Protein AF-A0A956TV22-F1 (afdb_monomer)

Mean predicted aligned error: 7.25 Å

Structure (mmCIF, N/CA/C/O backbone):
data_AF-A0A956TV22-F1
#
_entry.id   AF-A0A956TV22-F1
#
loop_
_atom_site.group_PDB
_atom_site.id
_atom_site.type_symbol
_atom_site.label_atom_id
_atom_site.label_alt_id
_atom_site.label_comp_id
_atom_site.label_asym_id
_atom_site.label_entity_id
_atom_site.label_seq_id
_atom_site.pdbx_PDB_ins_code
_atom_site.Cartn_x
_atom_site.Cartn_y
_atom_site.Cartn_z
_atom_site.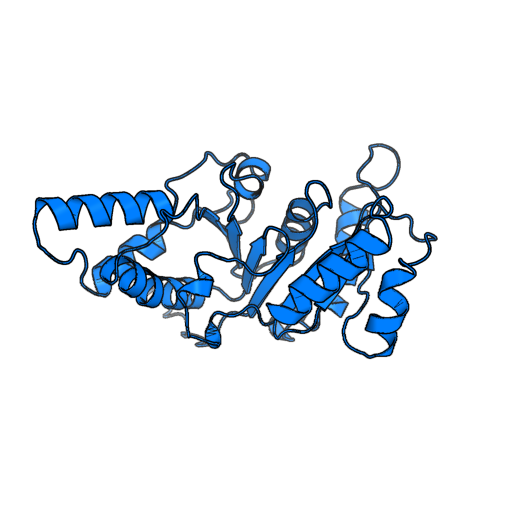occupancy
_atom_site.B_iso_or_equiv
_atom_site.auth_seq_id
_atom_site.auth_comp_id
_atom_site.auth_asym_id
_atom_site.auth_atom_id
_atom_site.pdbx_PDB_model_num
ATOM 1 N N . MET A 1 1 ? -38.068 -12.324 0.496 1.00 40.59 1 MET A N 1
ATOM 2 C CA . MET A 1 1 ? -36.829 -12.834 -0.131 1.00 40.59 1 MET A CA 1
ATOM 3 C C . MET A 1 1 ? -35.691 -12.607 0.845 1.00 40.59 1 MET A C 1
ATOM 5 O O . MET A 1 1 ? -35.407 -11.461 1.163 1.00 40.59 1 MET A O 1
ATOM 9 N N . ALA A 1 2 ? -35.124 -13.675 1.402 1.00 33.00 2 ALA A N 1
ATOM 10 C CA . ALA A 1 2 ? -33.978 -13.573 2.300 1.00 33.00 2 ALA A CA 1
ATOM 11 C C . ALA A 1 2 ? -32.717 -13.283 1.472 1.00 33.00 2 ALA A C 1
ATOM 13 O O . ALA A 1 2 ? -32.487 -13.957 0.468 1.00 33.00 2 ALA A O 1
ATOM 14 N N . LYS A 1 3 ? -31.924 -12.281 1.875 1.00 31.64 3 LYS A N 1
ATOM 15 C CA . LYS A 1 3 ? -30.579 -12.065 1.322 1.00 31.64 3 LYS A CA 1
ATOM 16 C C . LYS A 1 3 ? -29.760 -13.349 1.527 1.00 31.64 3 LYS A C 1
ATOM 18 O O . LYS A 1 3 ? -29.862 -13.943 2.606 1.00 31.64 3 LYS A O 1
ATOM 23 N N . PRO A 1 4 ? -28.973 -13.801 0.538 1.00 34.06 4 PRO A N 1
ATOM 24 C CA . PRO A 1 4 ? -28.107 -14.948 0.742 1.00 34.06 4 PRO A CA 1
ATOM 25 C C . PRO A 1 4 ? -27.100 -14.588 1.839 1.00 34.06 4 PRO A C 1
ATOM 27 O O . PRO A 1 4 ? -26.439 -13.555 1.762 1.00 34.06 4 PRO A O 1
ATOM 30 N N . LYS A 1 5 ? -27.015 -15.424 2.881 1.00 40.62 5 LYS A N 1
ATOM 31 C CA . LYS A 1 5 ? -25.915 -15.372 3.846 1.00 40.62 5 LYS A CA 1
ATOM 32 C C . LYS A 1 5 ? -24.635 -15.659 3.064 1.00 40.62 5 LYS A C 1
ATOM 34 O O . LYS A 1 5 ? -24.409 -16.802 2.666 1.00 40.62 5 LYS A O 1
ATOM 39 N N . SER A 1 6 ? -23.849 -14.622 2.787 1.00 38.03 6 SER A N 1
ATOM 40 C CA . SER A 1 6 ? -22.499 -14.773 2.259 1.00 38.03 6 SER A CA 1
ATOM 41 C C . SER A 1 6 ? -21.726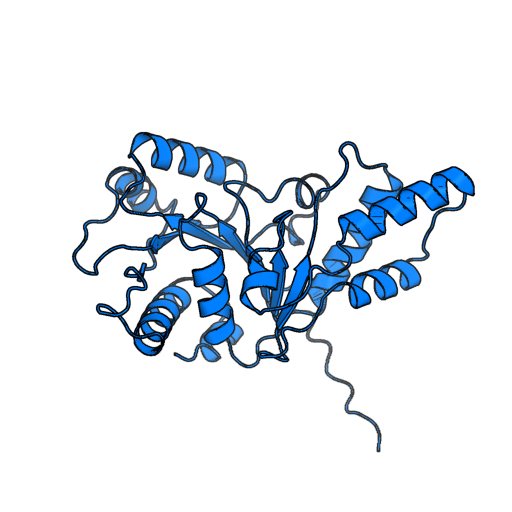 -15.659 3.229 1.00 38.03 6 SER A C 1
ATOM 43 O O . SER A 1 6 ? -21.706 -15.404 4.432 1.00 38.03 6 SER A O 1
ATOM 45 N N . ARG A 1 7 ? -21.146 -16.747 2.717 1.00 38.53 7 ARG A N 1
ATOM 46 C CA . ARG A 1 7 ? -20.163 -17.534 3.464 1.00 38.53 7 ARG A CA 1
ATOM 47 C C . ARG A 1 7 ? -19.077 -16.567 3.932 1.00 38.53 7 ARG A C 1
ATOM 49 O O . ARG A 1 7 ? -18.424 -15.970 3.082 1.00 38.53 7 ARG A O 1
ATOM 56 N N . GLU A 1 8 ? -18.890 -16.425 5.242 1.00 41.00 8 GLU A N 1
ATOM 57 C CA . GLU A 1 8 ? -17.673 -15.837 5.803 1.00 41.00 8 GLU A CA 1
ATOM 58 C C . GLU A 1 8 ? -16.497 -16.695 5.324 1.00 41.00 8 GLU A C 1
ATOM 60 O O . GLU A 1 8 ? -16.227 -17.773 5.853 1.00 41.00 8 GLU A O 1
ATOM 65 N N . LYS A 1 9 ? -15.834 -16.264 4.249 1.00 45.53 9 LYS A N 1
ATOM 66 C CA . LYS A 1 9 ? -14.480 -16.716 3.957 1.00 45.53 9 LYS A CA 1
ATOM 67 C C . LYS A 1 9 ? -13.588 -15.993 4.956 1.00 45.53 9 LYS A C 1
ATOM 69 O O . LYS A 1 9 ? -13.228 -14.843 4.755 1.00 45.53 9 LYS A O 1
ATOM 74 N N . THR A 1 10 ? -13.258 -16.671 6.048 1.00 43.78 10 THR A N 1
ATOM 75 C CA . THR A 1 10 ? -12.221 -16.257 6.997 1.00 43.78 10 THR A CA 1
ATOM 76 C C . THR A 1 10 ? -10.842 -16.486 6.376 1.00 43.78 10 THR A C 1
ATOM 78 O O . THR A 1 10 ? -10.092 -17.362 6.804 1.00 43.78 10 THR A O 1
ATOM 81 N N . THR A 1 11 ? -10.524 -15.768 5.305 1.00 64.25 11 THR A N 1
ATOM 82 C CA . THR A 1 11 ? -9.148 -15.647 4.819 1.00 64.25 11 THR A CA 1
ATOM 83 C C . THR A 1 11 ? -8.613 -14.338 5.358 1.00 64.25 11 THR A C 1
ATOM 85 O O . THR A 1 11 ? -9.190 -13.293 5.074 1.00 64.25 11 THR A O 1
ATOM 88 N N . SER A 1 12 ? -7.550 -14.394 6.164 1.00 79.50 12 SER A N 1
ATOM 89 C CA . SER A 1 12 ? -6.850 -13.181 6.579 1.00 79.50 12 SER A CA 1
ATOM 90 C C . SER A 1 12 ? -6.484 -12.368 5.332 1.00 79.50 12 SER A C 1
ATOM 92 O O . SER A 1 12 ? -6.010 -12.967 4.359 1.00 79.50 12 SER A O 1
ATOM 94 N N . PRO A 1 13 ? -6.710 -11.047 5.340 1.00 89.62 13 PRO A N 1
ATOM 95 C CA . PRO A 1 13 ? -6.402 -10.203 4.196 1.00 89.62 13 PRO A CA 1
ATOM 96 C C . PRO A 1 13 ? -4.917 -10.291 3.861 1.00 89.62 13 PRO A C 1
ATOM 98 O O . PRO A 1 13 ? -4.072 -10.425 4.752 1.00 89.62 13 PRO A O 1
ATOM 101 N N . LEU A 1 14 ? -4.588 -10.149 2.579 1.00 91.12 14 LEU A N 1
ATOM 102 C CA . LEU A 1 14 ? -3.218 -9.836 2.200 1.00 91.12 14 LEU A CA 1
ATOM 103 C C . LEU A 1 14 ? -2.951 -8.360 2.519 1.00 91.12 14 LEU A C 1
ATOM 105 O O . LEU A 1 14 ? -3.674 -7.485 2.064 1.00 91.12 14 LEU A O 1
ATOM 109 N N . LEU A 1 15 ? -1.900 -8.071 3.271 1.00 91.06 15 LEU A N 1
ATOM 110 C CA . LEU A 1 15 ? -1.407 -6.732 3.560 1.00 91.06 15 LEU A CA 1
ATOM 111 C C . LEU A 1 15 ? -0.202 -6.446 2.665 1.00 91.06 15 LEU A C 1
ATOM 113 O O . LEU A 1 15 ? 0.868 -7.055 2.792 1.00 91.06 15 LEU A O 1
ATOM 117 N N . LEU A 1 16 ? -0.381 -5.482 1.771 1.00 92.81 16 LEU A N 1
ATOM 118 C CA . LEU A 1 16 ? 0.623 -5.003 0.839 1.00 92.81 16 LEU A CA 1
ATOM 119 C C . LEU A 1 16 ? 1.044 -3.588 1.226 1.00 92.81 16 LEU A C 1
ATOM 121 O O . LEU A 1 16 ? 0.214 -2.690 1.302 1.00 92.81 16 LEU A O 1
ATOM 125 N N . HIS A 1 17 ? 2.339 -3.365 1.411 1.00 92.19 17 HIS A N 1
ATOM 126 C CA . HIS A 1 17 ? 2.883 -2.033 1.646 1.00 92.19 17 HIS A CA 1
ATOM 127 C C . HIS A 1 17 ? 3.551 -1.490 0.386 1.00 92.19 17 HIS A C 1
ATOM 129 O O . HIS A 1 17 ? 4.486 -2.101 -0.116 1.00 92.19 17 HIS A O 1
ATOM 135 N N . ILE A 1 18 ? 3.104 -0.346 -0.122 1.00 93.44 18 ILE A N 1
ATOM 136 C CA . ILE A 1 18 ? 3.745 0.374 -1.224 1.00 93.44 18 ILE A CA 1
ATOM 137 C C . ILE A 1 18 ? 4.539 1.531 -0.620 1.00 93.44 18 ILE A C 1
ATOM 139 O O . ILE A 1 18 ? 3.994 2.344 0.115 1.00 93.44 18 ILE A O 1
ATOM 143 N N . THR A 1 19 ? 5.832 1.608 -0.917 1.00 92.00 19 THR A N 1
ATOM 144 C CA . THR A 1 19 ? 6.761 2.564 -0.306 1.00 92.00 19 THR A CA 1
ATOM 145 C C . THR A 1 19 ? 7.755 3.112 -1.324 1.00 92.00 19 THR A C 1
ATOM 147 O O . THR A 1 19 ? 7.844 2.622 -2.443 1.00 92.00 19 THR A O 1
ATOM 150 N N . GLY A 1 20 ? 8.474 4.178 -0.985 1.00 91.44 20 GLY A N 1
ATOM 151 C CA . GLY A 1 20 ? 9.226 4.978 -1.954 1.00 91.44 20 GLY A CA 1
ATOM 152 C C . GLY A 1 20 ? 9.298 6.453 -1.566 1.00 91.44 20 GLY A C 1
ATOM 153 O O . GLY A 1 20 ? 8.512 6.949 -0.749 1.00 91.44 20 GLY A O 1
ATOM 154 N N . THR A 1 21 ? 10.248 7.174 -2.149 1.00 90.06 21 THR A N 1
ATOM 155 C CA . THR A 1 21 ? 10.446 8.607 -1.897 1.00 90.06 21 THR A CA 1
ATOM 156 C C . THR A 1 21 ? 9.264 9.456 -2.360 1.00 90.06 21 THR A C 1
ATOM 158 O O . THR A 1 21 ? 8.349 9.001 -3.056 1.00 90.06 21 THR A O 1
ATOM 161 N N . SER A 1 22 ? 9.214 10.708 -1.900 1.00 87.06 22 SER A N 1
ATOM 162 C CA . SER A 1 22 ? 8.193 11.648 -2.370 1.00 87.06 22 SER A CA 1
ATOM 163 C C . SER A 1 22 ? 8.305 11.823 -3.885 1.00 87.06 22 SER A C 1
ATOM 165 O O . SER A 1 22 ? 9.402 11.942 -4.419 1.00 87.06 22 SER A O 1
ATOM 167 N N . GLY A 1 23 ? 7.171 11.799 -4.583 1.00 87.62 23 GLY A N 1
ATOM 168 C CA . GLY A 1 23 ? 7.143 11.913 -6.040 1.00 87.62 23 GLY A CA 1
ATOM 169 C C . GLY A 1 23 ? 7.592 10.667 -6.812 1.00 87.62 23 GLY A C 1
ATOM 170 O O . GLY A 1 23 ? 7.573 10.721 -8.040 1.00 87.62 23 GLY A O 1
ATOM 171 N N . SER A 1 24 ? 7.926 9.542 -6.164 1.00 91.44 24 SER A N 1
ATOM 172 C CA . SER A 1 24 ? 8.368 8.325 -6.872 1.00 91.44 24 SER A CA 1
ATOM 173 C C . SER A 1 24 ? 7.268 7.645 -7.703 1.00 91.44 24 SER A C 1
ATOM 175 O O . SER A 1 24 ? 7.558 6.880 -8.620 1.00 91.44 24 SER A O 1
ATOM 177 N N . GLY A 1 25 ? 5.995 7.958 -7.434 1.00 90.19 25 GLY A N 1
ATOM 178 C CA . GLY A 1 25 ? 4.837 7.380 -8.125 1.00 90.19 25 GLY A CA 1
ATOM 179 C C . GLY A 1 25 ? 4.098 6.290 -7.342 1.00 90.19 25 GLY A C 1
ATOM 180 O O . GLY A 1 25 ? 3.321 5.560 -7.943 1.00 90.19 25 GLY A O 1
ATOM 181 N N . LYS A 1 26 ? 4.299 6.182 -6.019 1.00 91.50 26 LYS A N 1
ATOM 182 C CA . LYS A 1 26 ? 3.587 5.227 -5.141 1.00 91.50 26 LYS A CA 1
ATOM 183 C C . LYS A 1 26 ? 2.071 5.247 -5.306 1.00 91.50 26 LYS A C 1
ATOM 185 O O . LYS A 1 26 ? 1.500 4.234 -5.687 1.00 91.50 26 LYS A O 1
ATOM 190 N N . SER A 1 27 ? 1.447 6.407 -5.115 1.00 88.19 27 SER A N 1
ATOM 191 C CA . SER A 1 27 ? -0.006 6.559 -5.228 1.00 88.19 27 SER A CA 1
ATOM 192 C C . SER A 1 27 ? -0.499 6.260 -6.646 1.00 88.19 27 SER A C 1
ATOM 194 O O . SER A 1 27 ? -1.570 5.688 -6.823 1.00 88.19 27 SER A O 1
ATOM 196 N N . THR A 1 28 ? 0.310 6.562 -7.670 1.00 89.25 28 THR A N 1
ATOM 197 C CA . THR A 1 28 ? 0.028 6.159 -9.055 1.00 89.25 28 THR A CA 1
ATOM 198 C C . THR A 1 28 ? 0.053 4.640 -9.202 1.00 89.25 28 THR A C 1
ATOM 200 O O . THR A 1 28 ? -0.872 4.079 -9.777 1.00 89.25 28 THR A O 1
ATOM 203 N N . PHE A 1 29 ? 1.066 3.958 -8.663 1.00 91.50 29 PHE A N 1
ATOM 204 C CA . PHE A 1 29 ? 1.143 2.498 -8.690 1.00 91.50 29 PHE A CA 1
ATOM 205 C C . PHE A 1 29 ? 0.001 1.843 -7.903 1.00 91.50 29 PHE A C 1
ATOM 207 O O . PHE A 1 29 ? -0.602 0.894 -8.395 1.00 91.50 29 PHE A O 1
ATOM 214 N N . ALA A 1 30 ? -0.342 2.376 -6.727 1.00 91.62 30 ALA A N 1
ATOM 215 C CA . ALA A 1 30 ? -1.484 1.929 -5.931 1.00 91.62 30 ALA A CA 1
ATOM 216 C C . ALA A 1 30 ? -2.789 2.047 -6.727 1.00 91.62 30 ALA A C 1
ATOM 218 O O . ALA A 1 30 ? -3.562 1.098 -6.799 1.00 91.62 30 ALA A O 1
ATOM 219 N N . ARG A 1 31 ? -2.991 3.177 -7.413 1.00 88.06 31 ARG A N 1
ATOM 220 C CA . ARG A 1 31 ? -4.129 3.362 -8.313 1.00 88.06 31 ARG A CA 1
ATOM 221 C C . ARG A 1 31 ? -4.144 2.345 -9.447 1.00 88.06 31 ARG A C 1
ATOM 223 O O . ARG A 1 31 ? -5.172 1.718 -9.652 1.00 88.06 31 ARG A O 1
ATOM 230 N N . LEU A 1 32 ? -3.029 2.149 -10.150 1.00 89.38 32 LEU A N 1
ATOM 231 C CA . LEU A 1 32 ? -2.946 1.141 -11.214 1.00 89.38 32 LEU A CA 1
ATOM 232 C C . LEU A 1 32 ? -3.294 -0.255 -10.679 1.00 89.38 32 LEU A C 1
ATOM 234 O O . LEU A 1 32 ? -4.047 -0.980 -11.314 1.00 89.38 32 LEU A O 1
ATOM 238 N N . LEU A 1 33 ? -2.833 -0.594 -9.474 1.00 91.56 33 LEU A N 1
ATOM 239 C CA . LEU A 1 33 ? -3.188 -1.840 -8.803 1.00 91.56 33 LEU A CA 1
ATOM 240 C C . LEU A 1 33 ? -4.698 -1.965 -8.559 1.00 91.56 33 LEU A C 1
ATOM 242 O O . LEU A 1 33 ? -5.259 -3.022 -8.845 1.00 91.56 33 LEU A O 1
ATOM 246 N N . PHE A 1 34 ? -5.364 -0.913 -8.078 1.00 90.44 34 PHE A N 1
ATOM 247 C CA . PHE A 1 34 ? -6.821 -0.925 -7.872 1.00 90.44 34 PHE A CA 1
ATOM 248 C C . PHE A 1 34 ? -7.584 -1.023 -9.195 1.00 90.44 34 PHE A C 1
ATOM 250 O O . PHE A 1 34 ? -8.645 -1.643 -9.265 1.00 90.44 34 PHE A O 1
ATOM 257 N N . GLU A 1 35 ? -7.040 -0.428 -10.259 1.00 86.50 35 GLU A N 1
ATOM 258 C CA . GLU A 1 35 ? -7.637 -0.526 -11.584 1.00 86.50 35 GLU A CA 1
ATOM 259 C C . GLU A 1 35 ? -7.528 -1.954 -12.149 1.00 86.50 35 GLU A C 1
ATOM 261 O O . GLU A 1 35 ? -8.493 -2.444 -12.742 1.00 86.50 35 GLU A O 1
ATOM 266 N N . THR A 1 36 ? -6.400 -2.633 -11.907 1.00 88.25 36 THR A N 1
ATOM 267 C CA . THR A 1 36 ? -6.115 -3.980 -12.422 1.00 88.25 36 THR A CA 1
ATOM 268 C C . THR A 1 36 ? -6.792 -5.103 -11.628 1.00 88.25 36 THR A C 1
ATOM 270 O O . THR A 1 36 ? -7.181 -6.114 -12.210 1.00 88.25 36 THR A O 1
ATOM 273 N N . LEU A 1 37 ? -6.947 -4.967 -10.308 1.00 88.19 37 LEU A N 1
ATOM 274 C CA . LEU A 1 37 ? -7.590 -5.977 -9.456 1.00 88.19 37 LEU A CA 1
ATOM 275 C C . LEU A 1 37 ? -9.104 -5.756 -9.379 1.00 88.19 37 LEU A C 1
ATOM 277 O O . LEU A 1 37 ? -9.637 -5.263 -8.384 1.00 88.19 37 LEU A O 1
ATOM 281 N N . ILE A 1 38 ? -9.815 -6.136 -10.439 1.00 81.44 38 ILE A N 1
ATOM 282 C CA . ILE A 1 38 ? -11.276 -6.026 -10.469 1.00 81.44 38 ILE A CA 1
ATOM 283 C C . ILE A 1 38 ? -11.929 -7.033 -9.509 1.00 81.44 38 ILE A C 1
ATOM 285 O O . ILE A 1 38 ? -11.387 -8.114 -9.266 1.00 81.44 38 ILE A O 1
ATOM 289 N N . HIS A 1 39 ? -13.104 -6.702 -8.964 1.00 84.81 39 HIS A N 1
ATOM 290 C CA . HIS A 1 39 ? -13.872 -7.594 -8.078 1.00 84.81 39 HIS A CA 1
ATOM 291 C C . HIS A 1 39 ? -13.081 -8.125 -6.876 1.00 84.81 39 HIS A C 1
ATOM 293 O O . HIS A 1 39 ? -13.348 -9.216 -6.369 1.00 84.81 39 HIS A O 1
ATOM 299 N N . THR A 1 40 ? -12.064 -7.380 -6.456 1.00 90.62 40 THR A N 1
ATOM 300 C CA . THR A 1 40 ? -11.314 -7.635 -5.234 1.00 90.62 40 THR A CA 1
ATOM 301 C C . THR A 1 40 ? -11.758 -6.595 -4.230 1.00 90.62 40 THR A C 1
ATOM 303 O O . THR A 1 40 ? -11.723 -5.408 -4.542 1.00 90.62 40 THR A O 1
ATOM 306 N N . SER A 1 41 ? -12.174 -7.028 -3.042 1.00 93.25 41 SER A N 1
ATOM 307 C CA . SER A 1 41 ? -12.451 -6.082 -1.962 1.00 93.25 41 SER A CA 1
ATOM 308 C C . SER A 1 41 ? -11.127 -5.531 -1.429 1.00 93.25 41 SER A C 1
ATOM 310 O O . SER A 1 41 ? -10.326 -6.284 -0.863 1.00 93.25 41 SER A O 1
ATOM 312 N N . ILE A 1 42 ? -10.880 -4.238 -1.655 1.00 94.75 42 ILE A N 1
ATOM 313 C CA . ILE A 1 42 ? -9.620 -3.564 -1.325 1.00 94.75 42 ILE A CA 1
ATOM 314 C C . ILE A 1 42 ? -9.856 -2.461 -0.293 1.00 94.75 42 ILE A C 1
ATOM 316 O O . ILE A 1 42 ? -10.672 -1.570 -0.510 1.00 94.75 42 ILE A O 1
ATOM 320 N N . LEU A 1 43 ? -9.067 -2.465 0.782 1.00 94.25 43 LEU A N 1
ATOM 321 C CA . LEU A 1 43 ? -8.921 -1.316 1.673 1.00 94.25 43 LEU A CA 1
ATOM 322 C C . LEU A 1 43 ? -7.612 -0.590 1.372 1.00 94.25 43 LEU A C 1
ATOM 324 O O . LEU A 1 43 ? -6.526 -1.090 1.666 1.00 94.25 43 LEU A O 1
ATOM 328 N N . ALA A 1 44 ? -7.709 0.606 0.812 1.00 92.75 44 ALA A N 1
ATOM 329 C CA . ALA A 1 44 ? -6.586 1.496 0.590 1.00 92.75 44 ALA A CA 1
ATOM 330 C C . ALA A 1 44 ? -6.334 2.342 1.845 1.00 92.75 44 ALA A C 1
ATOM 332 O O . ALA A 1 44 ? -7.147 3.182 2.223 1.00 92.75 44 ALA A O 1
ATOM 333 N N . VAL A 1 45 ? -5.203 2.132 2.507 1.00 90.50 45 VAL A N 1
ATOM 334 C CA . VAL A 1 45 ? -4.814 2.887 3.696 1.00 90.50 45 VAL A CA 1
ATOM 335 C C . VAL A 1 45 ? -3.935 4.058 3.283 1.00 90.50 45 VAL A C 1
ATOM 337 O O . VAL A 1 45 ? -2.825 3.860 2.782 1.00 90.50 45 VAL A O 1
ATOM 340 N N . ASP A 1 46 ? -4.437 5.268 3.520 1.00 87.25 46 ASP A N 1
ATOM 341 C CA . ASP A 1 46 ? -3.747 6.526 3.252 1.00 87.25 46 ASP A CA 1
ATOM 342 C C . ASP A 1 46 ? -3.191 7.111 4.569 1.00 87.25 46 ASP A C 1
ATOM 344 O O . ASP A 1 46 ? -3.940 7.651 5.393 1.00 87.25 46 ASP A O 1
ATOM 348 N N . PRO A 1 47 ? -1.875 6.987 4.820 1.00 79.31 47 PRO A N 1
ATOM 349 C CA . PRO A 1 47 ? -1.221 7.568 5.984 1.00 79.31 47 PRO A CA 1
ATOM 350 C C . PRO A 1 47 ? -0.877 9.050 5.810 1.00 79.31 47 PRO A C 1
ATOM 352 O O . PRO A 1 47 ? -0.394 9.666 6.762 1.00 79.31 47 PRO A O 1
ATOM 355 N N . SER A 1 48 ? -1.032 9.615 4.609 1.00 71.69 48 SER A N 1
ATOM 356 C CA . SER A 1 48 ? -0.655 10.997 4.343 1.00 71.69 48 SER A CA 1
ATOM 357 C C . SER A 1 48 ? -1.589 11.950 5.087 1.00 71.69 48 SER A C 1
ATOM 359 O O . SER A 1 48 ? -2.800 11.754 5.183 1.00 71.69 48 SER A O 1
ATOM 361 N N . ARG A 1 49 ? -1.005 13.025 5.625 1.00 66.56 49 ARG A N 1
ATOM 362 C CA . ARG A 1 49 ? -1.768 14.106 6.261 1.00 66.56 49 ARG A CA 1
ATOM 363 C C . ARG A 1 49 ? -2.637 14.839 5.238 1.00 66.56 49 ARG A C 1
ATOM 365 O O . ARG A 1 49 ? -3.689 15.366 5.579 1.00 66.56 49 ARG A O 1
ATOM 372 N N . GLU A 1 50 ? -2.149 14.908 4.011 1.00 67.56 50 GLU A N 1
ATOM 373 C CA . GLU A 1 50 ? -2.745 15.596 2.876 1.00 67.56 50 GLU A CA 1
ATOM 374 C C . GLU A 1 50 ? -3.804 14.742 2.163 1.00 67.56 50 GLU A C 1
ATOM 376 O O . GLU A 1 50 ? -4.578 15.289 1.384 1.00 67.56 50 GLU A O 1
ATOM 381 N N . GLY A 1 51 ? -3.858 13.432 2.429 1.00 72.06 51 GLY A N 1
ATOM 382 C CA . GLY A 1 51 ? -4.807 12.515 1.803 1.00 72.06 51 GLY A CA 1
ATOM 383 C C . GLY A 1 51 ? -4.576 12.367 0.300 1.00 72.06 51 GLY A C 1
ATOM 384 O O . GLY A 1 51 ? -5.534 12.403 -0.472 1.00 72.06 51 GLY A O 1
ATOM 385 N N . PHE A 1 52 ? -3.315 12.295 -0.149 1.00 74.88 52 PHE A N 1
ATOM 386 C CA . PHE A 1 52 ? -2.981 12.309 -1.580 1.00 74.88 52 PHE A CA 1
ATOM 387 C C . PHE A 1 52 ? -3.702 11.218 -2.378 1.00 74.88 52 PHE A C 1
ATOM 389 O O . PHE A 1 52 ? -4.092 11.468 -3.523 1.00 74.88 52 PHE A O 1
ATOM 396 N N . LEU A 1 53 ? -3.911 10.036 -1.789 1.00 79.94 53 LEU A N 1
ATOM 397 C CA . LEU A 1 53 ? -4.605 8.946 -2.461 1.00 79.94 53 LEU A CA 1
ATOM 398 C C . LEU A 1 53 ? -6.093 9.274 -2.604 1.00 79.94 53 LEU A C 1
ATOM 400 O O . LEU A 1 53 ? -6.616 9.209 -3.715 1.00 79.94 53 LEU A O 1
ATOM 404 N N . ALA A 1 54 ? -6.748 9.727 -1.532 1.00 79.06 54 ALA A N 1
ATOM 405 C CA . ALA A 1 54 ? -8.148 10.164 -1.566 1.00 79.06 54 ALA A CA 1
ATOM 406 C C . ALA A 1 54 ? -8.371 11.332 -2.550 1.00 79.06 54 ALA A C 1
ATOM 408 O O . ALA A 1 54 ? -9.274 11.293 -3.393 1.00 79.06 54 ALA A O 1
ATOM 409 N N . LEU A 1 55 ? -7.498 12.344 -2.512 1.00 79.75 55 LEU A N 1
ATOM 410 C CA . LEU A 1 55 ? -7.540 13.495 -3.417 1.00 79.75 55 LEU A CA 1
ATOM 411 C C . LEU A 1 55 ? -7.370 13.085 -4.883 1.00 79.75 55 LEU A C 1
ATOM 413 O O . LEU A 1 55 ? -7.992 13.685 -5.760 1.00 79.75 55 LEU A O 1
ATOM 417 N N . SER A 1 56 ? -6.578 12.045 -5.166 1.00 78.25 56 SER A N 1
ATOM 418 C CA . SER A 1 56 ? -6.396 11.538 -6.533 1.00 78.25 56 SER A CA 1
ATOM 419 C C . SER A 1 56 ? -7.683 10.976 -7.157 1.00 78.25 56 SER A C 1
ATOM 421 O O . SER A 1 56 ? -7.788 10.915 -8.385 1.00 78.25 56 SER A O 1
ATOM 423 N N . TYR A 1 57 ? -8.673 10.636 -6.324 1.00 79.00 57 TYR A N 1
ATOM 424 C CA . TYR A 1 57 ? -10.019 10.213 -6.720 1.00 79.00 57 TYR A CA 1
ATOM 425 C C . TYR A 1 57 ? -11.070 11.325 -6.592 1.00 79.00 57 TYR A C 1
ATOM 427 O O . TYR A 1 57 ? -12.263 11.068 -6.741 1.00 79.00 57 TYR A O 1
ATOM 435 N N . GLY A 1 58 ? -10.656 12.568 -6.323 1.00 76.00 58 GLY A N 1
ATOM 436 C CA . GLY A 1 58 ? -11.572 13.695 -6.133 1.00 76.00 58 GLY A CA 1
ATOM 437 C C . GLY A 1 58 ? -12.422 13.584 -4.865 1.00 76.00 58 GLY A C 1
ATOM 438 O O . GLY A 1 58 ? -13.460 14.238 -4.764 1.00 76.00 58 GLY A O 1
ATOM 439 N N . MET A 1 59 ? -12.008 12.751 -3.908 1.00 76.75 59 MET A N 1
ATOM 440 C CA . MET A 1 59 ? -12.714 12.581 -2.646 1.00 76.75 59 MET A CA 1
ATOM 441 C C . MET A 1 59 ? -12.334 13.715 -1.687 1.00 76.75 59 MET A C 1
ATOM 443 O O . MET A 1 59 ? -11.162 14.098 -1.622 1.00 76.75 59 MET A O 1
ATOM 447 N N . PRO A 1 60 ? -13.294 14.271 -0.928 1.00 69.88 60 PRO A N 1
ATOM 448 C CA . PRO A 1 60 ? -12.963 15.210 0.132 1.00 69.88 60 PRO A CA 1
ATOM 449 C C . PRO A 1 60 ? -12.171 14.492 1.229 1.00 69.88 60 PRO A C 1
ATOM 451 O O . PRO A 1 60 ? -12.384 13.307 1.486 1.00 69.88 60 PRO A O 1
ATOM 454 N N . THR A 1 61 ? -11.297 15.219 1.924 1.00 65.06 61 THR A N 1
ATOM 455 C CA . THR A 1 61 ? -10.678 14.722 3.158 1.00 65.06 61 THR A CA 1
ATOM 456 C C . THR A 1 61 ? -11.780 14.425 4.180 1.00 65.06 61 THR A C 1
ATOM 458 O O . THR A 1 61 ? -12.435 15.348 4.673 1.00 65.06 61 THR A O 1
ATOM 461 N N . SER A 1 62 ? -12.029 13.142 4.443 1.00 70.50 62 SER A N 1
ATOM 462 C CA . SER A 1 62 ? -13.004 12.664 5.424 1.00 70.50 62 SER A CA 1
ATOM 463 C C . SER A 1 62 ? -12.437 12.717 6.848 1.00 70.50 62 SER A C 1
ATOM 465 O O . SER A 1 62 ? -11.287 13.098 7.067 1.00 70.50 62 SER A O 1
ATOM 467 N N . THR A 1 63 ? -13.262 12.354 7.837 1.00 78.88 63 THR A N 1
ATOM 468 C CA . THR A 1 63 ? -12.788 12.174 9.218 1.00 78.88 63 THR A CA 1
ATOM 469 C C . THR A 1 63 ? -11.715 11.088 9.229 1.00 78.88 63 THR A C 1
ATOM 471 O O . THR A 1 63 ? -11.967 9.975 8.777 1.00 78.88 63 THR A O 1
ATOM 474 N N . THR A 1 64 ? -10.527 11.405 9.741 1.00 86.25 64 THR A N 1
ATOM 475 C CA . THR A 1 64 ? -9.431 10.434 9.816 1.00 86.25 64 THR A CA 1
ATOM 476 C C . THR A 1 64 ? -9.569 9.521 11.034 1.00 86.25 64 THR A C 1
ATOM 478 O O . THR A 1 64 ? -10.236 9.864 12.018 1.00 86.25 64 THR A O 1
ATOM 481 N N . LEU A 1 65 ? -8.887 8.372 11.014 1.00 86.62 65 LEU A N 1
ATOM 482 C CA . LEU A 1 65 ? -8.752 7.523 12.201 1.00 86.62 65 LEU A CA 1
ATOM 483 C C . LEU A 1 65 ? -8.185 8.329 13.383 1.00 86.62 65 LEU A C 1
ATOM 485 O O . LEU A 1 65 ? -8.713 8.246 14.489 1.00 86.62 65 LEU A O 1
ATOM 489 N N . ALA A 1 66 ? -7.175 9.172 13.156 1.00 84.44 66 ALA A N 1
ATOM 490 C CA . ALA A 1 66 ? -6.627 10.043 14.190 1.00 84.44 66 ALA A CA 1
ATOM 491 C C . ALA A 1 66 ? -7.666 11.024 14.765 1.00 84.44 66 ALA A C 1
ATOM 493 O O . ALA A 1 66 ? -7.746 11.167 15.984 1.00 84.44 66 ALA A O 1
ATOM 494 N N . ASP A 1 67 ? -8.495 11.659 13.929 1.00 85.69 67 ASP A N 1
ATOM 495 C CA . ASP A 1 67 ? -9.548 12.576 14.397 1.00 85.69 67 ASP A CA 1
ATOM 496 C C . ASP A 1 67 ? -10.565 11.863 15.290 1.00 85.69 67 ASP A C 1
ATOM 498 O O . ASP A 1 67 ? -10.982 12.390 16.325 1.00 85.69 67 ASP A O 1
ATOM 502 N N . MET A 1 68 ? -10.956 10.651 14.898 1.00 86.06 68 MET A N 1
ATOM 503 C CA . MET A 1 68 ? -11.865 9.814 15.672 1.00 86.06 68 MET A CA 1
ATOM 504 C C . MET A 1 68 ? -11.249 9.445 17.030 1.00 86.06 68 MET A C 1
ATOM 506 O O . MET A 1 68 ? -11.881 9.658 18.069 1.00 86.06 68 MET A O 1
ATOM 510 N N . LEU A 1 69 ? -9.993 8.991 17.046 1.00 82.69 69 LEU A N 1
ATOM 511 C CA . LEU A 1 69 ? -9.297 8.618 18.280 1.00 82.69 69 LEU A CA 1
ATOM 512 C C . LEU A 1 69 ? -9.054 9.821 19.206 1.00 82.69 69 LEU A C 1
ATOM 514 O O . LEU A 1 69 ? -9.126 9.674 20.425 1.00 82.69 69 LEU A O 1
ATOM 518 N N . ASN A 1 70 ? -8.831 11.017 18.654 1.00 81.50 70 ASN A N 1
ATOM 519 C CA . ASN A 1 70 ? -8.711 12.253 19.433 1.00 81.50 70 ASN A CA 1
ATOM 520 C C . ASN A 1 70 ? -10.020 12.601 20.146 1.00 81.50 70 ASN A C 1
ATOM 522 O O . ASN A 1 70 ? -10.030 12.842 21.352 1.00 81.50 70 ASN A O 1
ATOM 526 N N . ARG A 1 71 ? -11.150 12.556 19.428 1.00 81.50 71 ARG A N 1
ATOM 527 C CA . ARG A 1 71 ? -12.482 12.791 20.020 1.00 81.50 71 ARG A CA 1
ATOM 528 C C . ARG A 1 71 ? -12.789 11.794 21.128 1.00 81.50 71 ARG A C 1
ATOM 530 O O . ARG A 1 71 ? -13.444 12.125 22.116 1.00 81.50 71 ARG A O 1
ATOM 537 N N . PHE A 1 72 ? -12.316 10.569 20.954 1.00 78.06 72 PHE A N 1
ATOM 538 C CA . PHE A 1 72 ? -12.395 9.530 21.957 1.00 78.06 72 PHE A CA 1
ATOM 539 C C . PHE A 1 72 ? -11.576 9.884 23.197 1.00 78.06 72 PHE A C 1
ATOM 541 O O . PHE A 1 72 ? -12.157 9.987 24.280 1.00 78.06 72 PHE A O 1
ATOM 548 N N . ALA A 1 73 ? -10.283 10.158 23.048 1.00 77.69 73 ALA A N 1
ATOM 549 C CA . ALA A 1 73 ? -9.429 10.558 24.162 1.00 77.69 73 ALA A CA 1
ATOM 550 C C . ALA A 1 73 ? -10.027 11.737 24.955 1.00 77.69 73 ALA A C 1
ATOM 552 O O . ALA A 1 73 ? -10.187 11.638 26.170 1.00 77.69 73 ALA A O 1
ATOM 553 N N . GLU A 1 74 ? -10.489 12.790 24.274 1.00 81.88 74 GLU A N 1
ATOM 554 C CA . GLU A 1 74 ? -11.125 13.940 24.927 1.00 81.88 74 GLU A CA 1
ATOM 555 C C . GLU A 1 74 ? -12.391 13.571 25.715 1.00 81.88 74 GLU A C 1
ATOM 557 O O . GLU A 1 74 ? -12.662 14.128 26.782 1.00 81.88 74 GLU A O 1
ATOM 562 N N . ARG A 1 75 ? -13.217 12.656 25.191 1.00 77.44 75 ARG A N 1
ATOM 563 C CA . ARG A 1 75 ? -14.427 12.201 25.885 1.00 77.44 75 ARG A CA 1
ATOM 564 C C . ARG A 1 75 ? -14.073 11.399 27.133 1.00 77.44 75 ARG A C 1
ATOM 566 O O . ARG A 1 75 ? -14.721 11.590 28.165 1.00 77.44 75 ARG A O 1
ATOM 573 N N . LEU A 1 76 ? -13.077 10.521 27.047 1.00 75.56 76 LEU A N 1
ATOM 574 C CA . LEU A 1 76 ? -12.588 9.754 28.190 1.00 75.56 76 LEU A CA 1
ATOM 575 C C . LEU A 1 76 ? -12.046 10.683 29.276 1.00 75.56 76 LEU A C 1
ATOM 577 O O . LEU A 1 76 ? -12.431 10.536 30.429 1.00 75.56 76 LEU A O 1
ATOM 581 N N . GLU A 1 77 ? -11.244 11.684 28.915 1.00 79.19 77 GLU A N 1
ATOM 582 C CA . GLU A 1 77 ? -10.723 12.676 29.865 1.00 79.19 77 GLU A CA 1
ATOM 583 C C . GLU A 1 77 ? -11.842 13.458 30.564 1.00 79.19 77 GLU A C 1
ATOM 585 O O . GLU A 1 77 ? -11.789 13.684 31.771 1.00 79.19 77 GLU A O 1
ATOM 590 N N . LYS A 1 78 ? -12.890 13.842 29.824 1.00 81.19 78 LYS A N 1
ATOM 591 C CA . LYS A 1 78 ? -14.021 14.610 30.371 1.00 81.19 78 LYS A CA 1
ATOM 592 C C . LYS A 1 78 ? -14.955 13.780 31.250 1.00 81.19 78 LYS A C 1
ATOM 594 O O . LYS A 1 78 ? -15.573 14.333 32.156 1.00 81.19 78 LYS A O 1
ATOM 599 N N . THR A 1 79 ? -15.128 12.491 30.953 1.00 78.88 79 THR A N 1
ATOM 600 C CA . THR A 1 79 ? -16.181 11.661 31.572 1.00 78.88 79 THR A CA 1
ATOM 601 C C . THR A 1 79 ? -15.657 10.547 32.474 1.00 78.88 79 THR A C 1
ATOM 603 O O . THR A 1 79 ? -16.416 10.038 33.291 1.00 78.88 79 THR A O 1
ATOM 606 N N . GLY A 1 80 ? -14.390 10.152 32.338 1.00 71.12 80 GLY A N 1
ATOM 607 C CA . GLY A 1 80 ? -13.792 9.006 33.030 1.00 71.12 80 GLY A CA 1
ATOM 608 C C . GLY A 1 80 ? -14.331 7.641 32.585 1.00 71.12 80 GLY A C 1
ATOM 609 O O . GLY A 1 80 ? -13.983 6.629 33.188 1.00 71.12 80 GLY A O 1
ATOM 610 N N . VAL A 1 81 ? -15.189 7.591 31.559 1.00 68.12 81 VAL A N 1
ATOM 611 C CA . VAL A 1 81 ? -15.843 6.361 31.096 1.00 68.12 81 VAL A CA 1
ATOM 612 C C . VAL A 1 81 ? -15.117 5.819 29.857 1.00 68.12 81 VAL A C 1
ATOM 614 O O . VAL A 1 81 ? -15.068 6.525 28.844 1.00 68.12 81 VAL A O 1
ATOM 617 N N . PRO A 1 82 ? -14.589 4.575 29.895 1.00 66.00 82 PRO A N 1
ATOM 618 C CA . PRO A 1 82 ? -14.042 3.891 28.725 1.00 66.00 82 PRO A CA 1
ATOM 619 C C . PRO A 1 82 ? -15.063 3.857 27.591 1.00 66.00 82 PRO A C 1
ATOM 621 O O . PRO A 1 82 ? -16.245 3.589 27.794 1.00 66.00 82 PRO A O 1
ATOM 624 N N . ILE A 1 83 ? -14.605 4.191 26.392 1.00 64.94 83 ILE A N 1
ATOM 625 C CA . ILE A 1 83 ? -15.467 4.838 25.400 1.00 64.94 83 ILE A CA 1
ATOM 626 C C . ILE A 1 83 ? -16.346 3.836 24.661 1.00 64.94 83 ILE A C 1
ATOM 628 O O . ILE A 1 83 ? -17.450 4.198 24.261 1.00 64.94 83 ILE A O 1
ATOM 632 N N . LEU A 1 84 ? -15.890 2.598 24.463 1.00 66.81 84 LEU A N 1
ATOM 633 C CA . LEU A 1 84 ? -16.559 1.676 23.555 1.00 66.81 84 LEU A CA 1
ATOM 634 C C . LEU A 1 84 ? -16.538 0.241 24.081 1.00 66.81 84 LEU A C 1
ATOM 636 O O . LEU A 1 84 ? -15.486 -0.320 24.380 1.00 66.81 84 LEU A O 1
ATOM 640 N N . SER A 1 85 ? -17.720 -0.375 24.127 1.00 78.31 85 SER A N 1
ATOM 641 C CA . SER A 1 85 ? -17.833 -1.828 24.007 1.00 78.31 85 SER A CA 1
ATOM 642 C C . SER A 1 85 ? -17.233 -2.281 22.671 1.00 78.31 85 SER A C 1
ATOM 644 O O . SER A 1 85 ? -17.196 -1.499 21.721 1.00 78.31 85 SER A O 1
ATOM 646 N N . GLY A 1 86 ? -16.824 -3.549 22.561 1.00 80.12 86 GLY A N 1
ATOM 647 C CA . GLY A 1 86 ? -16.294 -4.095 21.303 1.00 80.12 86 GLY A CA 1
ATOM 648 C C . GLY A 1 86 ? -17.207 -3.837 20.095 1.00 80.12 86 GLY A C 1
ATOM 649 O O . GLY A 1 86 ? -16.736 -3.389 19.058 1.00 80.12 86 GLY A O 1
ATOM 650 N N . GLU A 1 87 ? -18.526 -3.975 20.263 1.00 82.00 87 GLU A N 1
ATOM 651 C CA . GLU A 1 87 ? -19.510 -3.659 19.212 1.00 82.00 87 GLU A CA 1
ATOM 652 C C . GLU A 1 87 ? -19.477 -2.190 18.771 1.00 82.00 87 GLU A C 1
ATOM 654 O O . GLU A 1 87 ? -19.613 -1.888 17.588 1.00 82.00 87 GLU A O 1
ATOM 659 N N . SER A 1 88 ? -19.273 -1.264 19.712 1.00 82.56 88 SER A N 1
ATOM 660 C CA . SER A 1 88 ? -19.171 0.158 19.381 1.00 82.56 88 SER A CA 1
ATOM 661 C C . SER A 1 88 ? -17.857 0.470 18.653 1.00 82.56 88 SER A C 1
ATOM 663 O O . SER A 1 88 ? -17.837 1.362 17.810 1.00 82.56 88 SER A O 1
ATOM 665 N N . VAL A 1 89 ? -16.773 -0.268 18.936 1.00 85.69 89 VAL A N 1
ATOM 666 C CA . VAL A 1 89 ? -15.521 -0.175 18.163 1.00 85.69 89 VAL A CA 1
ATOM 667 C C . VAL A 1 89 ? -15.739 -0.676 16.742 1.00 85.69 89 VAL A C 1
ATOM 669 O O . VAL A 1 89 ? -15.411 0.044 15.804 1.00 85.69 89 VAL A O 1
ATOM 672 N N . ASP A 1 90 ? -16.350 -1.849 16.577 1.00 86.56 90 ASP A N 1
ATOM 673 C CA . ASP A 1 90 ? -16.635 -2.422 15.257 1.00 86.56 90 ASP A CA 1
ATOM 674 C C . ASP A 1 90 ? -17.484 -1.472 14.404 1.00 86.56 90 ASP A C 1
ATOM 676 O O . ASP A 1 90 ? -17.170 -1.225 13.242 1.00 86.56 90 ASP A O 1
ATOM 680 N N . TRP A 1 91 ? -18.540 -0.896 14.987 1.00 85.12 91 TRP A N 1
ATOM 681 C CA . TRP A 1 91 ? -19.418 0.029 14.273 1.00 85.12 91 TRP A CA 1
ATOM 682 C C . TRP A 1 91 ? -18.678 1.285 13.803 1.00 85.12 91 TRP A C 1
ATOM 684 O O . TRP A 1 91 ? -18.799 1.669 12.645 1.00 85.12 91 TRP A O 1
ATOM 694 N N . VAL A 1 92 ? -17.870 1.893 14.676 1.00 86.94 92 VAL A N 1
ATOM 695 C CA . VAL A 1 92 ? -17.118 3.108 14.338 1.00 86.94 92 VAL A CA 1
ATOM 696 C C . VAL A 1 92 ? -16.052 2.819 13.287 1.00 86.94 92 VAL A C 1
ATOM 698 O O . VAL A 1 92 ? -15.914 3.587 12.343 1.00 86.94 92 VAL A O 1
ATOM 701 N N . PHE A 1 93 ? -15.295 1.730 13.432 1.00 90.00 93 PHE A N 1
ATOM 702 C CA . PHE A 1 93 ? -14.232 1.399 12.483 1.00 90.00 93 PHE A CA 1
ATOM 703 C C . PHE A 1 93 ? -14.779 1.078 11.093 1.00 90.00 93 PHE A C 1
ATOM 705 O O . PHE A 1 93 ? -14.132 1.433 10.116 1.00 90.00 93 PHE A O 1
ATOM 712 N N . ASN A 1 94 ? -15.965 0.476 11.000 1.00 88.62 94 ASN A N 1
ATOM 713 C CA . ASN A 1 94 ? -16.615 0.180 9.725 1.00 88.62 94 ASN A CA 1
ATOM 714 C C . ASN A 1 94 ? -17.228 1.409 9.030 1.00 88.62 94 ASN A C 1
ATOM 716 O O . ASN A 1 94 ? -17.511 1.330 7.840 1.00 88.62 94 ASN A O 1
ATOM 720 N N . ASP A 1 95 ? -17.410 2.530 9.734 1.00 87.94 95 ASP A N 1
ATOM 721 C CA . ASP A 1 95 ? -17.939 3.785 9.168 1.00 87.94 95 ASP A CA 1
ATOM 722 C C . ASP A 1 95 ? -16.828 4.738 8.678 1.00 87.94 95 ASP A C 1
ATOM 724 O O . ASP A 1 95 ? -17.097 5.746 8.029 1.00 87.94 95 ASP A O 1
ATOM 728 N N . LEU A 1 96 ? -15.559 4.442 8.994 1.00 88.56 96 LEU A N 1
ATOM 729 C CA . LEU A 1 96 ? -14.418 5.273 8.586 1.00 88.56 96 LEU A CA 1
ATOM 730 C C . LEU A 1 96 ? -14.024 5.131 7.110 1.00 88.56 96 LEU A C 1
ATOM 732 O O . LEU A 1 96 ? -13.707 6.160 6.504 1.00 88.56 96 LEU A O 1
ATOM 736 N N . PRO A 1 97 ? -13.952 3.915 6.529 1.00 91.06 97 PRO A N 1
ATOM 737 C CA . PRO A 1 97 ? -13.588 3.765 5.134 1.00 91.06 97 PRO A CA 1
ATOM 738 C C . PRO A 1 97 ? -14.633 4.419 4.240 1.00 91.06 97 PRO A C 1
ATOM 740 O O . PRO A 1 97 ? -15.837 4.274 4.445 1.00 91.06 97 PRO A O 1
ATOM 743 N N . VAL A 1 98 ? -14.164 5.139 3.228 1.00 89.25 98 VAL A N 1
ATOM 744 C CA . VAL A 1 98 ? -15.037 5.791 2.255 1.00 89.25 98 VAL A CA 1
ATOM 745 C C . VAL A 1 98 ? -14.847 5.125 0.904 1.00 89.25 98 VAL A C 1
ATOM 747 O O . VAL A 1 98 ? -13.725 5.058 0.403 1.00 89.25 98 VAL A O 1
ATOM 750 N N . ALA A 1 99 ? -15.947 4.687 0.299 1.00 88.38 99 ALA A N 1
ATOM 751 C CA . ALA A 1 99 ? -15.926 4.088 -1.026 1.00 88.38 99 ALA A CA 1
ATOM 752 C C . ALA A 1 99 ? -15.405 5.061 -2.084 1.00 88.38 99 ALA A C 1
ATOM 754 O O . ALA A 1 99 ? -15.841 6.216 -2.179 1.00 88.38 99 ALA A O 1
ATOM 755 N N . ILE A 1 100 ? -14.502 4.570 -2.929 1.00 84.44 100 ILE A N 1
ATOM 756 C CA . ILE A 1 100 ? -14.067 5.285 -4.121 1.00 84.44 100 ILE A CA 1
ATOM 757 C C . ILE A 1 100 ? -15.225 5.242 -5.119 1.00 84.44 100 ILE A C 1
ATOM 759 O O . ILE A 1 100 ? -15.579 4.188 -5.635 1.00 84.44 100 ILE A O 1
ATOM 763 N N . GLY A 1 101 ? -15.824 6.393 -5.437 1.00 75.62 101 GLY A N 1
ATOM 764 C CA . GLY A 1 101 ? -17.028 6.441 -6.281 1.00 75.62 101 GLY A CA 1
ATOM 765 C C . GLY A 1 101 ? -16.869 5.790 -7.665 1.00 75.62 101 GLY A C 1
ATOM 766 O O . GLY A 1 101 ? -17.835 5.263 -8.211 1.00 75.62 101 GLY A O 1
ATOM 767 N N . SER A 1 102 ? -15.656 5.778 -8.226 1.00 74.19 102 SER A N 1
ATOM 768 C CA . SER A 1 102 ? -15.346 5.091 -9.488 1.00 74.19 102 SER A CA 1
ATOM 769 C C . SER A 1 102 ? -15.081 3.584 -9.342 1.00 74.19 102 SER A C 1
ATOM 771 O O . SER A 1 102 ? -14.968 2.899 -10.356 1.00 74.19 102 SER A O 1
ATOM 773 N N . ARG A 1 103 ? -14.968 3.060 -8.114 1.00 77.62 103 ARG A N 1
ATOM 774 C CA . ARG A 1 103 ? -14.597 1.675 -7.786 1.00 77.62 103 ARG A CA 1
ATOM 775 C C . ARG A 1 103 ? -15.348 1.191 -6.538 1.00 77.62 103 ARG A C 1
ATOM 777 O O . ARG A 1 103 ? -14.862 1.314 -5.423 1.00 77.62 103 ARG A O 1
ATOM 784 N N . ALA A 1 104 ? -16.514 0.578 -6.749 1.00 74.38 104 ALA A N 1
ATOM 785 C CA . ALA A 1 104 ? -17.396 0.113 -5.670 1.00 74.38 104 ALA A CA 1
ATOM 786 C C . ALA A 1 104 ? -16.785 -0.959 -4.743 1.00 74.38 104 ALA A C 1
ATOM 788 O O . ALA A 1 104 ? -17.293 -1.156 -3.646 1.00 74.38 104 ALA A O 1
ATOM 789 N N . ASP A 1 105 ? -15.718 -1.635 -5.179 1.00 86.25 105 ASP A N 1
ATOM 790 C CA . ASP A 1 105 ? -15.033 -2.681 -4.411 1.00 86.25 10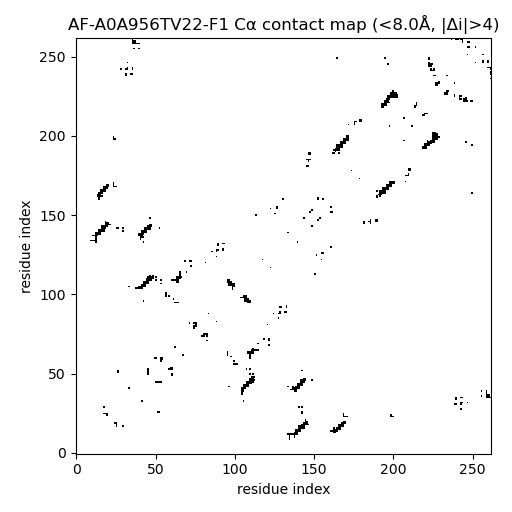5 ASP A CA 1
ATOM 791 C C . ASP A 1 105 ? -13.786 -2.149 -3.671 1.00 86.25 105 ASP A C 1
ATOM 793 O O . ASP A 1 105 ? -13.015 -2.927 -3.110 1.00 86.25 105 ASP A O 1
ATOM 797 N N . THR A 1 106 ? -13.532 -0.835 -3.697 1.00 90.06 106 THR A N 1
ATOM 798 C CA . THR A 1 106 ? -12.365 -0.218 -3.054 1.00 90.06 106 THR A CA 1
ATOM 799 C C . THR A 1 106 ? -12.777 0.914 -2.129 1.00 90.06 106 THR A C 1
ATOM 801 O O . THR A 1 106 ? -13.358 1.908 -2.568 1.00 90.06 106 THR A O 1
ATOM 804 N N . ASP A 1 107 ? -12.372 0.798 -0.869 1.00 92.56 107 ASP A N 1
ATOM 805 C CA . ASP A 1 107 ? -12.576 1.819 0.151 1.00 92.56 107 ASP A CA 1
ATOM 806 C C . ASP A 1 107 ? -11.242 2.457 0.548 1.00 92.56 107 ASP A C 1
ATOM 808 O O . ASP A 1 107 ? -10.196 1.808 0.533 1.00 92.56 107 ASP A O 1
ATOM 812 N N . VAL A 1 108 ? -11.267 3.737 0.926 1.00 91.00 108 VAL A N 1
ATOM 813 C CA . VAL A 1 108 ? -10.097 4.470 1.428 1.00 91.00 108 VAL A CA 1
ATOM 814 C C . VAL A 1 108 ? -10.248 4.734 2.919 1.00 91.00 108 VAL A C 1
ATOM 816 O O . VAL A 1 108 ? -11.218 5.358 3.349 1.00 91.00 108 VAL A O 1
ATOM 819 N N . LEU A 1 109 ? -9.253 4.319 3.702 1.00 90.44 109 LEU A N 1
ATOM 820 C CA . LEU A 1 109 ? -9.097 4.666 5.110 1.00 90.44 109 LEU A CA 1
ATOM 821 C C . LEU A 1 109 ? -7.991 5.710 5.273 1.00 90.44 109 LEU A C 1
ATOM 823 O O . LEU A 1 109 ? -6.803 5.397 5.178 1.00 90.44 109 LEU A O 1
ATOM 827 N N . SER A 1 110 ? -8.386 6.939 5.595 1.00 88.25 110 SER A N 1
ATOM 828 C CA . SER A 1 110 ? -7.459 8.020 5.937 1.00 88.25 110 SER A CA 1
ATOM 829 C C . SER A 1 110 ? -7.030 7.910 7.398 1.00 88.25 110 SER A C 1
ATOM 831 O O . SER A 1 110 ? -7.856 7.982 8.311 1.00 88.25 110 SER A O 1
ATOM 833 N N . LEU A 1 111 ? -5.733 7.769 7.650 1.00 84.69 111 LEU A N 1
ATOM 834 C CA . LEU A 1 111 ? -5.230 7.622 9.015 1.00 84.69 111 LEU A CA 1
ATOM 835 C C . LEU A 1 111 ? -5.049 8.951 9.739 1.00 84.69 111 LEU A C 1
ATOM 837 O O . LEU A 1 111 ? -5.321 9.034 10.935 1.00 84.69 111 LEU A O 1
ATOM 841 N N . GLY A 1 112 ? -4.602 9.980 9.020 1.00 79.50 112 GLY A N 1
ATOM 842 C CA . GLY A 1 112 ? -4.239 11.264 9.608 1.00 79.50 112 GLY A CA 1
ATOM 843 C C . GLY A 1 112 ? -2.997 11.193 10.504 1.00 79.50 112 GLY A C 1
ATOM 844 O O . GLY A 1 112 ? -2.219 10.237 10.487 1.00 79.50 112 GLY A O 1
ATOM 845 N N . VAL A 1 113 ? -2.792 12.246 11.297 1.00 77.25 113 VAL A N 1
ATOM 846 C CA . VAL A 1 113 ? -1.633 12.366 12.192 1.00 77.25 113 VAL A CA 1
ATOM 847 C C . VAL A 1 113 ? -2.011 11.875 13.583 1.00 77.25 113 VAL A C 1
ATOM 849 O O . VAL A 1 113 ? -2.700 12.571 14.325 1.00 77.25 113 VAL A O 1
ATOM 852 N N . PHE A 1 114 ? -1.527 10.690 13.957 1.00 72.19 114 PHE A N 1
ATOM 853 C CA . PHE A 1 114 ? -1.700 10.183 15.317 1.00 72.19 114 PHE A CA 1
ATOM 854 C C . PHE A 1 114 ? -0.963 11.075 16.322 1.00 72.19 114 PHE A C 1
ATOM 856 O O . PHE A 1 114 ? 0.224 11.363 16.117 1.00 72.19 114 PHE A O 1
ATOM 863 N N . PRO A 1 115 ? -1.599 11.462 17.440 1.00 63.78 115 PRO A N 1
ATOM 864 C CA . PRO A 1 115 ? -0.862 12.064 18.539 1.00 63.78 115 PRO A CA 1
ATOM 865 C C . PRO A 1 115 ? 0.120 11.035 19.118 1.00 63.78 115 PRO A C 1
ATOM 867 O O . PRO A 1 115 ? -0.188 9.850 19.247 1.00 63.78 115 PRO A O 1
ATOM 870 N N . LYS A 1 116 ? 1.331 11.480 19.458 1.00 68.44 116 LYS A N 1
ATOM 871 C CA . LYS A 1 116 ? 2.315 10.664 20.179 1.00 68.44 116 LYS A CA 1
ATOM 872 C C . LYS A 1 116 ? 2.633 11.348 21.516 1.00 68.44 116 LYS A C 1
ATOM 874 O O . LYS A 1 116 ? 2.987 12.527 21.486 1.00 68.44 116 LYS A O 1
ATOM 879 N N . PRO A 1 117 ? 2.563 10.637 22.660 1.00 69.81 117 PRO A N 1
ATOM 880 C CA . PRO A 1 117 ? 2.162 9.230 22.830 1.00 69.81 117 PRO A CA 1
ATOM 881 C C . PRO A 1 117 ? 0.631 9.017 22.837 1.00 69.81 117 PRO A C 1
ATOM 883 O O . PRO A 1 117 ? -0.113 9.873 23.304 1.00 69.81 117 PRO A O 1
ATOM 886 N N . LEU A 1 118 ? 0.167 7.851 22.364 1.00 71.75 118 LEU A N 1
ATOM 887 C CA . LEU A 1 118 ? -1.229 7.407 22.516 1.00 71.75 118 LEU A CA 1
ATOM 888 C C . LEU A 1 118 ? -1.461 6.828 23.918 1.00 71.75 118 LEU A C 1
ATOM 890 O O . LEU A 1 118 ? -0.611 6.086 24.418 1.00 71.75 118 LEU A O 1
ATOM 894 N N . SER A 1 119 ? -2.624 7.093 24.522 1.00 77.06 119 SER A N 1
ATOM 895 C CA . SER A 1 119 ? -3.029 6.445 25.779 1.00 77.06 119 SER A CA 1
ATOM 896 C C . SER A 1 119 ? -3.228 4.932 25.597 1.00 77.06 119 SER A C 1
ATOM 898 O O . SER A 1 119 ? -3.474 4.455 24.486 1.00 77.06 119 SER A O 1
ATOM 900 N N . LEU A 1 120 ? -3.134 4.164 26.690 1.00 79.94 120 LEU A N 1
ATOM 901 C CA . LEU A 1 120 ? -3.304 2.704 26.665 1.00 79.94 120 LEU A CA 1
ATOM 902 C C . LEU A 1 120 ? -4.664 2.295 26.066 1.00 79.94 120 LEU A C 1
ATOM 904 O O . LEU A 1 120 ? -4.721 1.387 25.241 1.00 79.94 120 LEU A O 1
ATOM 908 N N . ASP A 1 121 ? -5.737 3.001 26.425 1.00 79.12 121 ASP A N 1
ATOM 909 C CA . ASP A 1 121 ? -7.097 2.711 25.947 1.00 79.12 121 ASP A CA 1
ATOM 910 C C . ASP A 1 121 ? -7.248 2.957 24.440 1.00 79.12 121 ASP A C 1
ATOM 912 O O . ASP A 1 121 ? -7.896 2.185 23.728 1.00 79.12 121 ASP A O 1
ATOM 916 N N . VAL A 1 122 ? -6.602 4.007 23.921 1.00 79.69 122 VAL A N 1
ATOM 917 C CA . VAL A 1 122 ? -6.569 4.289 22.480 1.00 79.69 122 VAL A CA 1
ATOM 918 C C . VAL A 1 122 ? -5.789 3.200 21.744 1.00 79.69 122 VAL A C 1
ATOM 920 O O . VAL A 1 122 ? -6.249 2.707 20.715 1.00 79.69 122 VAL A O 1
ATOM 923 N N . GLN A 1 123 ? -4.656 2.753 22.293 1.00 81.25 123 GLN A N 1
ATOM 924 C CA . GLN A 1 123 ? -3.903 1.633 21.722 1.00 81.25 123 GLN A CA 1
ATOM 925 C C . GLN A 1 123 ? -4.729 0.340 21.708 1.00 81.25 123 GLN A C 1
ATOM 927 O O . GLN A 1 123 ? -4.743 -0.358 20.698 1.00 81.25 123 GLN A O 1
ATOM 932 N N . GLN A 1 124 ? -5.458 0.029 22.784 1.00 82.12 124 GLN A N 1
ATOM 933 C CA . GLN A 1 124 ? -6.350 -1.136 22.842 1.00 82.12 124 GLN A CA 1
ATOM 934 C C . GLN A 1 124 ? -7.497 -1.042 21.832 1.00 82.12 124 GLN A C 1
ATOM 936 O O . GLN A 1 124 ? -7.814 -2.031 21.176 1.00 82.12 124 GLN A O 1
ATOM 941 N N . THR A 1 125 ? -8.070 0.150 21.653 1.00 84.88 125 THR A N 1
ATOM 942 C CA . THR A 1 125 ? -9.118 0.403 20.653 1.00 84.88 125 THR A CA 1
ATOM 943 C C . THR A 1 125 ? -8.605 0.130 19.239 1.00 84.88 125 THR A C 1
ATOM 945 O O . THR A 1 125 ? -9.261 -0.568 18.471 1.00 84.88 125 THR A O 1
ATOM 948 N N . VAL A 1 126 ? -7.403 0.611 18.906 1.00 83.88 126 VAL A N 1
ATOM 949 C CA . VAL A 1 126 ? -6.756 0.359 17.606 1.00 83.88 126 VAL A CA 1
ATOM 950 C C . VAL A 1 126 ? -6.432 -1.126 17.422 1.00 83.88 126 VAL A C 1
ATOM 952 O O . VAL A 1 126 ? -6.746 -1.688 16.373 1.00 83.88 126 VAL A O 1
ATOM 955 N N . ARG A 1 127 ? -5.861 -1.773 18.449 1.00 83.44 127 ARG A N 1
ATOM 956 C CA . ARG A 1 127 ? -5.544 -3.215 18.456 1.00 83.44 127 ARG A CA 1
ATOM 957 C C . ARG A 1 127 ? -6.785 -4.088 18.273 1.00 83.44 127 ARG A C 1
ATOM 959 O O . ARG A 1 127 ? -6.680 -5.154 17.682 1.00 83.44 127 ARG A O 1
ATOM 966 N N . TYR A 1 128 ? -7.938 -3.652 18.774 1.00 85.69 128 TYR A N 1
ATOM 967 C CA . TYR A 1 128 ? -9.203 -4.358 18.599 1.00 85.69 128 TYR A CA 1
ATOM 968 C C . TYR A 1 128 ? -9.827 -4.090 17.222 1.00 85.69 128 TYR A C 1
ATOM 970 O O . TYR A 1 128 ? -10.191 -5.029 16.517 1.00 85.69 128 TYR A O 1
ATOM 978 N N . GLY A 1 129 ? -9.952 -2.817 16.837 1.00 87.56 129 GLY A N 1
ATOM 979 C CA . GLY A 1 129 ? -10.741 -2.395 15.679 1.00 87.56 129 GLY A CA 1
ATOM 980 C C . GLY A 1 129 ? -10.080 -2.665 14.330 1.00 87.56 129 GLY A C 1
ATOM 981 O O . GLY A 1 129 ? -10.737 -3.176 13.429 1.00 87.56 129 GLY A O 1
ATOM 982 N N . LEU A 1 130 ? -8.783 -2.372 14.172 1.00 87.75 130 LEU A N 1
ATOM 983 C CA . LEU A 1 130 ? -8.110 -2.512 12.872 1.00 87.75 130 LEU A CA 1
ATOM 984 C C . LEU A 1 130 ? -8.101 -3.940 12.313 1.00 87.75 130 LEU A C 1
ATOM 986 O O . LEU A 1 130 ? -8.492 -4.095 11.159 1.00 87.75 130 LEU A O 1
ATOM 990 N N . PRO A 1 131 ? -7.700 -4.987 13.061 1.00 87.50 131 PRO A N 1
ATOM 991 C CA . PRO A 1 131 ? -7.721 -6.342 12.511 1.00 87.50 131 PRO A CA 1
ATOM 992 C C . PRO A 1 131 ? -9.119 -6.795 12.086 1.00 87.50 131 PRO A C 1
ATOM 994 O O . PRO A 1 131 ? -9.259 -7.505 11.092 1.00 87.50 131 PRO A O 1
ATOM 997 N N . ARG A 1 132 ? -10.154 -6.367 12.815 1.00 90.00 132 ARG A N 1
ATOM 998 C CA . ARG A 1 132 ? -11.554 -6.686 12.506 1.00 90.00 132 ARG A CA 1
ATOM 999 C C . ARG A 1 132 ? -12.052 -5.910 11.292 1.00 90.00 132 ARG A C 1
ATOM 1001 O O . ARG A 1 132 ? -12.747 -6.476 10.465 1.00 90.00 132 ARG A O 1
ATOM 1008 N N . LEU A 1 133 ? -11.633 -4.656 11.141 1.00 91.31 133 LEU A N 1
ATOM 1009 C CA . LEU A 1 133 ? -11.878 -3.892 9.924 1.00 91.31 133 LEU A CA 1
ATOM 1010 C C . LEU A 1 133 ? -11.200 -4.552 8.717 1.00 91.31 133 LEU A C 1
ATOM 1012 O O . LEU A 1 133 ? -11.824 -4.753 7.682 1.00 91.31 133 LEU A O 1
ATOM 1016 N N . PHE A 1 134 ? -9.922 -4.911 8.846 1.00 91.56 134 PHE A N 1
ATOM 1017 C CA . PHE A 1 134 ? -9.142 -5.492 7.756 1.00 91.56 134 PHE A CA 1
ATOM 1018 C C . PHE A 1 134 ? -9.708 -6.839 7.296 1.00 91.56 134 PHE A C 1
ATOM 1020 O O . PHE A 1 134 ? -9.654 -7.134 6.106 1.00 91.56 134 PHE A O 1
ATOM 1027 N N . SER A 1 135 ? -10.293 -7.634 8.197 1.00 90.88 135 SER A N 1
ATOM 1028 C CA . SER A 1 135 ? -10.881 -8.934 7.849 1.00 90.88 135 SER A CA 1
ATOM 1029 C C . SER A 1 135 ? -12.128 -8.852 6.960 1.00 90.88 135 SER A C 1
ATOM 1031 O O . SER A 1 135 ? -12.580 -9.883 6.464 1.00 90.88 135 SER A O 1
ATOM 1033 N N . HIS A 1 136 ? -12.669 -7.653 6.723 1.00 91.75 136 HIS A N 1
ATOM 1034 C CA . HIS A 1 136 ? -13.727 -7.429 5.738 1.00 91.75 136 HIS A CA 1
ATOM 1035 C C . HIS A 1 136 ? -13.219 -7.364 4.293 1.00 91.75 136 HIS A C 1
ATOM 1037 O O . HIS A 1 136 ? -14.028 -7.460 3.371 1.00 91.75 136 HIS A O 1
ATOM 1043 N N . TYR A 1 137 ? -11.905 -7.241 4.094 1.00 93.44 137 TYR A N 1
ATOM 1044 C CA . TYR A 1 137 ? -11.284 -7.055 2.787 1.00 93.44 137 TYR A CA 1
ATOM 1045 C C . TYR A 1 137 ? -10.438 -8.268 2.403 1.00 93.44 137 TYR A C 1
ATOM 1047 O O . TYR A 1 137 ? -9.950 -9.014 3.249 1.00 93.44 137 TYR A O 1
ATOM 1055 N N . GLU A 1 138 ? -10.236 -8.464 1.104 1.00 93.56 138 GLU A N 1
ATOM 1056 C CA . GLU A 1 138 ? -9.322 -9.493 0.593 1.00 93.56 138 GLU A CA 1
ATOM 1057 C C . GLU A 1 138 ? -7.883 -8.967 0.531 1.00 93.56 138 GLU A C 1
ATOM 1059 O O . GLU A 1 138 ? -6.922 -9.720 0.719 1.00 93.56 138 GLU A O 1
ATOM 1064 N N . LEU A 1 139 ? -7.738 -7.663 0.289 1.00 93.94 139 LEU A N 1
ATOM 1065 C CA . LEU A 1 139 ? -6.465 -6.973 0.164 1.00 93.94 139 LEU A CA 1
ATOM 1066 C C . LEU A 1 139 ? -6.505 -5.644 0.925 1.00 93.94 139 LEU A C 1
ATOM 1068 O O . LEU A 1 139 ? -7.397 -4.825 0.733 1.00 93.94 139 LEU A O 1
ATOM 1072 N N . VAL A 1 140 ? -5.493 -5.396 1.745 1.00 93.75 140 VAL A N 1
ATOM 1073 C CA . VAL A 1 140 ? -5.239 -4.103 2.380 1.00 93.75 140 VAL A CA 1
ATOM 1074 C C . VAL A 1 140 ? -3.966 -3.536 1.765 1.00 93.75 140 VAL A C 1
ATOM 1076 O O . VAL A 1 140 ? -2.901 -4.148 1.857 1.00 93.75 140 VAL A O 1
ATOM 1079 N N . VAL A 1 141 ? -4.066 -2.376 1.121 1.00 93.69 141 VAL A N 1
ATOM 1080 C CA . VAL A 1 141 ? -2.940 -1.716 0.454 1.00 93.69 141 VAL A CA 1
ATOM 1081 C C . VAL A 1 141 ? -2.575 -0.454 1.201 1.00 93.69 141 VAL A C 1
ATOM 1083 O O . VAL A 1 141 ? -3.359 0.482 1.278 1.00 93.69 141 VAL A O 1
ATOM 1086 N N . TRP A 1 142 ? -1.360 -0.411 1.719 1.00 91.12 142 TRP A N 1
ATOM 1087 C CA . TRP A 1 142 ? -0.834 0.729 2.443 1.00 91.12 142 TRP A CA 1
ATOM 1088 C C . TRP A 1 142 ? 0.024 1.604 1.525 1.00 91.12 142 TRP A C 1
ATOM 1090 O O . TRP A 1 142 ? 1.109 1.178 1.130 1.00 91.12 142 TRP A O 1
ATOM 1100 N N . ASP A 1 143 ? -0.423 2.823 1.207 1.00 89.19 143 ASP A N 1
ATOM 1101 C CA . ASP A 1 143 ? 0.331 3.796 0.393 1.00 89.19 143 ASP A CA 1
ATOM 1102 C C . ASP A 1 143 ? 1.269 4.629 1.282 1.00 89.19 143 ASP A C 1
ATOM 1104 O O . ASP A 1 143 ? 0.979 5.750 1.694 1.00 89.19 143 ASP A O 1
ATOM 1108 N N . GLY A 1 144 ? 2.374 4.012 1.692 1.00 79.62 144 GLY A N 1
ATOM 1109 C CA . GLY A 1 144 ? 3.177 4.455 2.820 1.00 79.62 144 GLY A CA 1
ATOM 1110 C C . GLY A 1 144 ? 4.326 5.401 2.499 1.00 79.62 144 GLY A C 1
ATOM 1111 O O . GLY A 1 144 ? 4.876 5.403 1.393 1.00 79.62 144 GLY A O 1
ATOM 1112 N N . PRO A 1 145 ? 4.773 6.187 3.498 1.00 78.25 145 PRO A N 1
ATOM 1113 C CA . PRO A 1 145 ? 6.088 6.809 3.434 1.00 78.25 145 PRO A CA 1
ATOM 1114 C C . PRO A 1 145 ? 7.195 5.740 3.387 1.00 78.25 145 PRO A C 1
ATOM 1116 O O . PRO A 1 145 ? 6.952 4.542 3.541 1.00 78.25 145 PRO A O 1
ATOM 1119 N N . MET A 1 146 ? 8.437 6.180 3.182 1.00 76.00 146 MET A N 1
ATOM 1120 C CA . MET A 1 146 ? 9.605 5.300 3.262 1.00 76.00 146 MET A CA 1
ATOM 1121 C C . MET A 1 146 ? 9.712 4.638 4.646 1.00 76.00 146 MET A C 1
ATOM 1123 O O . MET A 1 146 ? 9.708 5.343 5.654 1.00 76.00 146 MET A O 1
ATOM 1127 N N . GLY A 1 147 ? 9.884 3.313 4.695 1.00 67.69 147 GLY A N 1
ATOM 1128 C CA . GLY A 1 147 ? 10.109 2.559 5.940 1.00 67.69 147 GLY A CA 1
ATOM 1129 C C . GLY A 1 147 ? 8.885 1.786 6.436 1.00 67.69 147 GLY A C 1
ATOM 1130 O O . GLY A 1 147 ? 8.016 1.443 5.648 1.00 67.69 147 GLY A O 1
ATOM 1131 N N . ALA A 1 148 ? 8.826 1.434 7.726 1.00 61.84 148 ALA A N 1
ATOM 1132 C CA . ALA A 1 148 ? 7.619 0.802 8.263 1.00 61.84 148 ALA A CA 1
ATOM 1133 C C . ALA A 1 148 ? 6.493 1.830 8.429 1.00 61.84 148 ALA A C 1
ATOM 1135 O O . ALA A 1 148 ? 6.765 3.010 8.670 1.00 61.84 148 ALA A O 1
ATOM 1136 N N . PRO A 1 149 ? 5.228 1.394 8.387 1.00 61.75 149 PRO A N 1
ATOM 1137 C CA . PRO A 1 149 ? 4.117 2.293 8.642 1.00 61.75 149 PRO A CA 1
ATOM 1138 C C . PRO A 1 149 ? 3.959 2.585 10.150 1.00 61.75 149 PRO A C 1
ATOM 1140 O O . PRO A 1 149 ? 3.123 2.035 10.864 1.00 61.75 149 PRO A O 1
ATOM 1143 N N . GLU A 1 150 ? 4.834 3.450 10.663 1.00 58.66 150 GLU A N 1
ATOM 1144 C CA . GLU A 1 150 ? 4.970 3.784 12.084 1.00 58.66 150 GLU A CA 1
ATOM 1145 C C . GLU A 1 150 ? 4.217 5.076 12.444 1.00 58.66 150 GLU A C 1
ATOM 1147 O O . GLU A 1 150 ? 4.797 6.160 12.594 1.00 58.66 150 GLU A O 1
ATOM 1152 N N . PRO A 1 151 ? 2.900 4.995 12.669 1.00 56.69 151 PRO A N 1
ATOM 1153 C CA . PRO A 1 151 ? 2.515 4.809 14.072 1.00 56.69 151 PRO A CA 1
ATOM 1154 C C . PRO A 1 151 ? 1.694 3.549 14.316 1.00 56.69 151 PRO A C 1
ATOM 1156 O O . PRO A 1 151 ? 1.906 2.888 15.323 1.00 56.69 151 PRO A O 1
ATOM 1159 N N . VAL A 1 152 ? 0.790 3.193 13.407 1.00 61.31 152 VAL A N 1
ATOM 1160 C CA . VAL A 1 152 ? -0.213 2.141 13.629 1.00 61.31 152 VAL A CA 1
ATOM 1161 C C . VAL A 1 152 ? 0.442 0.812 13.993 1.00 61.31 152 VAL A C 1
ATOM 1163 O O . VAL A 1 152 ? 0.126 0.241 15.032 1.00 61.31 152 VAL A O 1
ATOM 1166 N N . PHE A 1 153 ? 1.446 0.392 13.224 1.00 64.75 153 PHE A N 1
ATOM 1167 C CA . PHE A 1 153 ? 2.114 -0.886 13.455 1.00 64.75 153 PHE A CA 1
ATOM 1168 C C . PHE A 1 153 ? 3.058 -0.886 14.653 1.00 64.75 153 PHE A C 1
ATOM 1170 O O . PHE A 1 153 ? 3.263 -1.934 15.251 1.00 64.75 153 PHE A O 1
ATOM 1177 N N . SER A 1 154 ? 3.563 0.278 15.078 1.00 64.25 154 SER A N 1
ATOM 1178 C CA . SER A 1 154 ? 4.386 0.362 16.295 1.00 64.25 154 SER A CA 1
ATOM 1179 C C . SER A 1 154 ? 3.602 0.023 17.566 1.00 64.25 154 SER A C 1
ATOM 1181 O O . SER A 1 154 ? 4.192 -0.360 18.571 1.00 64.25 154 SER A O 1
ATOM 1183 N N . PHE A 1 155 ? 2.271 0.135 17.521 1.00 60.50 155 PHE A N 1
ATOM 1184 C CA . PHE A 1 155 ? 1.398 -0.257 18.623 1.00 60.50 155 PHE A CA 1
ATOM 1185 C C . PHE A 1 155 ? 0.882 -1.683 18.481 1.00 60.50 155 PHE A C 1
ATOM 1187 O O . PHE A 1 155 ? 0.180 -2.148 19.373 1.00 60.50 155 PHE A O 1
ATOM 1194 N N . MET A 1 156 ? 1.174 -2.378 17.388 1.00 61.53 156 MET A N 1
ATOM 1195 C CA . MET A 1 156 ? 0.589 -3.675 17.081 1.00 61.53 156 MET A CA 1
ATOM 1196 C C . MET A 1 156 ? 1.688 -4.725 17.200 1.00 61.53 156 MET A C 1
ATOM 1198 O O . MET A 1 156 ? 2.423 -4.974 16.255 1.00 61.53 156 MET A O 1
ATOM 1202 N N . ASP A 1 157 ? 1.768 -5.374 18.365 1.00 61.88 157 ASP A N 1
ATOM 1203 C CA . ASP A 1 157 ? 2.620 -6.559 18.591 1.00 61.88 157 ASP A CA 1
ATOM 1204 C C . ASP A 1 157 ? 2.109 -7.802 17.825 1.00 61.88 157 ASP A C 1
ATOM 1206 O O . ASP A 1 157 ? 2.539 -8.928 18.068 1.00 61.88 157 ASP A O 1
ATOM 1210 N N . ASP A 1 158 ? 1.145 -7.608 16.926 1.00 66.50 158 ASP A N 1
ATOM 1211 C CA . ASP A 1 158 ? 0.449 -8.653 16.202 1.00 66.50 158 ASP A CA 1
ATOM 1212 C C . ASP A 1 158 ? 1.054 -8.809 14.803 1.00 66.50 158 ASP A C 1
ATOM 1214 O O . ASP A 1 158 ? 0.865 -7.975 13.911 1.00 66.50 158 ASP A O 1
ATOM 1218 N N . GLU A 1 159 ? 1.789 -9.906 14.609 1.00 68.31 159 GLU A N 1
ATOM 1219 C CA . GLU A 1 159 ? 2.406 -10.253 13.327 1.00 68.31 159 GLU A CA 1
ATOM 1220 C C . GLU A 1 159 ? 1.378 -10.398 12.194 1.00 68.31 159 GLU A C 1
ATOM 1222 O O . GLU A 1 159 ? 1.737 -10.227 11.028 1.00 68.31 159 GLU A O 1
ATOM 1227 N N . THR A 1 160 ? 0.100 -10.653 12.507 1.00 67.44 160 THR A N 1
ATOM 1228 C CA . THR A 1 160 ? -0.964 -10.776 11.495 1.00 67.44 160 THR A CA 1
ATOM 1229 C C . THR A 1 160 ? -1.252 -9.463 10.774 1.00 67.44 160 THR A C 1
ATOM 1231 O O . THR A 1 160 ? -1.793 -9.469 9.669 1.00 67.44 160 THR A O 1
ATOM 1234 N N . LEU A 1 161 ? -0.840 -8.344 11.368 1.00 72.00 161 LEU A N 1
ATOM 1235 C CA . LEU A 1 161 ? -1.079 -7.004 10.850 1.00 72.00 161 LEU A CA 1
ATOM 1236 C C . LEU A 1 161 ? 0.186 -6.405 10.234 1.00 72.00 161 LEU A C 1
ATOM 1238 O O . LEU A 1 161 ? 0.153 -5.296 9.720 1.00 72.00 161 LEU A O 1
ATOM 1242 N N . MET A 1 162 ? 1.299 -7.141 10.209 1.00 78.44 162 MET A N 1
ATOM 1243 C CA . MET A 1 162 ? 2.480 -6.721 9.462 1.00 78.44 162 MET A CA 1
ATOM 1244 C C . MET A 1 162 ? 2.283 -6.942 7.956 1.00 78.44 162 MET A C 1
ATOM 1246 O O . MET A 1 162 ? 1.774 -7.993 7.557 1.00 78.44 162 MET A O 1
ATOM 1250 N N . PRO A 1 163 ? 2.748 -6.017 7.093 1.00 84.81 163 PRO A N 1
ATOM 1251 C CA . PRO A 1 163 ? 2.720 -6.220 5.649 1.00 84.81 163 PRO A CA 1
ATOM 1252 C C . PRO A 1 163 ? 3.444 -7.505 5.237 1.00 84.81 163 PRO A C 1
ATOM 1254 O O . PRO A 1 163 ? 4.659 -7.636 5.427 1.00 84.81 163 PRO A O 1
ATOM 1257 N N . GLN A 1 164 ? 2.722 -8.444 4.620 1.00 87.75 164 GLN A N 1
ATOM 1258 C CA . GLN A 1 164 ? 3.325 -9.689 4.133 1.00 87.75 164 GLN A CA 1
ATOM 1259 C C . GLN A 1 164 ? 4.074 -9.490 2.814 1.00 87.75 164 GLN A C 1
ATOM 1261 O O . GLN A 1 164 ? 4.884 -10.337 2.420 1.00 87.75 164 GLN A O 1
ATOM 1266 N N . ARG A 1 165 ? 3.824 -8.376 2.123 1.00 89.94 165 ARG A N 1
ATOM 1267 C CA . ARG A 1 165 ? 4.508 -7.973 0.894 1.00 89.94 165 ARG A CA 1
ATOM 1268 C C . ARG A 1 165 ? 4.833 -6.487 0.954 1.00 89.94 165 ARG A C 1
ATOM 1270 O O . ARG A 1 165 ? 4.028 -5.698 1.448 1.00 89.94 165 ARG A O 1
ATOM 1277 N N . ALA A 1 166 ? 5.990 -6.111 0.420 1.00 92.62 166 ALA A N 1
ATOM 1278 C CA . ALA A 1 166 ? 6.386 -4.718 0.286 1.00 92.62 166 ALA A CA 1
ATOM 1279 C C . ALA A 1 166 ? 6.807 -4.422 -1.153 1.00 92.62 166 ALA A C 1
ATOM 1281 O O . ALA A 1 166 ? 7.661 -5.115 -1.694 1.00 92.62 166 ALA A O 1
ATOM 1282 N N . VAL A 1 167 ? 6.230 -3.396 -1.765 1.00 95.62 167 VAL A N 1
ATOM 1283 C CA . VAL A 1 167 ? 6.617 -2.877 -3.075 1.00 95.62 167 VAL A CA 1
ATOM 1284 C C . VAL A 1 167 ? 7.329 -1.552 -2.872 1.00 95.62 167 VAL A C 1
ATOM 1286 O O . VAL A 1 167 ? 6.733 -0.569 -2.444 1.00 95.62 167 VAL A O 1
ATOM 1289 N N . TRP A 1 168 ? 8.609 -1.519 -3.203 1.00 95.75 168 TRP A N 1
ATOM 1290 C CA . TRP A 1 168 ? 9.424 -0.323 -3.209 1.00 95.75 168 TRP A CA 1
ATOM 1291 C C . TRP A 1 168 ? 9.463 0.283 -4.612 1.00 95.75 168 TRP A C 1
ATOM 1293 O O . TRP A 1 168 ? 9.944 -0.324 -5.571 1.00 95.75 168 TRP A O 1
ATOM 1303 N N . ILE A 1 169 ? 8.932 1.495 -4.721 1.00 95.88 169 ILE A N 1
ATOM 1304 C CA . ILE A 1 169 ? 8.951 2.318 -5.920 1.00 95.88 169 ILE A CA 1
ATOM 1305 C C . ILE A 1 169 ? 10.226 3.157 -5.914 1.00 95.88 169 ILE A C 1
ATOM 1307 O O . ILE A 1 169 ? 10.360 4.072 -5.095 1.00 95.88 169 ILE A O 1
ATOM 1311 N N . VAL A 1 170 ? 11.118 2.839 -6.847 1.00 96.00 170 VAL A N 1
ATOM 1312 C CA . VAL A 1 170 ? 12.429 3.473 -7.043 1.00 96.00 170 VAL A CA 1
ATOM 1313 C C . VAL A 1 170 ? 12.409 4.306 -8.317 1.00 96.00 170 VAL A C 1
ATOM 1315 O O . VAL A 1 170 ? 11.760 3.902 -9.283 1.00 96.00 170 VAL A O 1
ATOM 1318 N N . THR A 1 171 ? 13.130 5.425 -8.360 1.00 95.25 171 THR A N 1
ATOM 1319 C CA . THR A 1 171 ? 13.250 6.268 -9.562 1.00 95.25 171 THR A CA 1
ATOM 1320 C C . THR A 1 171 ? 14.705 6.472 -10.015 1.00 95.25 171 THR A C 1
ATOM 1322 O O . THR A 1 171 ? 15.627 6.339 -9.209 1.00 95.25 171 THR A O 1
ATOM 1325 N N . PRO A 1 172 ? 14.961 6.756 -11.313 1.00 92.94 172 PRO A N 1
ATOM 1326 C CA . PRO A 1 172 ? 16.323 6.885 -11.849 1.00 92.94 172 PRO A CA 1
ATOM 1327 C C . PRO A 1 172 ? 17.167 8.021 -11.267 1.00 92.94 172 PRO A C 1
ATOM 1329 O O . PRO A 1 172 ? 18.389 8.002 -11.385 1.00 92.94 172 PRO A O 1
ATOM 1332 N N . ASP A 1 173 ? 16.525 9.029 -10.684 1.00 91.94 173 ASP A N 1
ATOM 1333 C CA . ASP A 1 173 ? 17.157 10.194 -10.065 1.00 91.94 173 ASP A CA 1
ATOM 1334 C C . ASP A 1 173 ? 17.666 9.924 -8.639 1.00 91.94 173 ASP A C 1
ATOM 1336 O O . ASP A 1 173 ? 18.399 10.741 -8.076 1.00 91.94 173 ASP A O 1
ATOM 1340 N N . GLU A 1 174 ? 17.336 8.772 -8.049 1.00 92.88 174 GLU A N 1
ATOM 1341 C CA . GLU A 1 174 ? 17.810 8.406 -6.718 1.00 92.88 174 GLU A CA 1
ATOM 1342 C C . GLU A 1 174 ? 19.277 7.959 -6.745 1.00 92.88 174 GLU A C 1
ATOM 1344 O O . GLU A 1 174 ? 19.673 7.024 -7.443 1.00 92.88 174 GLU A O 1
ATOM 1349 N N . SER A 1 175 ? 20.112 8.616 -5.933 1.00 93.94 175 SER A N 1
ATOM 1350 C CA . SER A 1 175 ? 21.534 8.270 -5.863 1.00 93.94 175 SER A CA 1
ATOM 1351 C C . SER A 1 175 ? 21.764 6.873 -5.252 1.00 93.94 175 SER A C 1
ATOM 1353 O O . SER A 1 175 ? 21.029 6.469 -4.344 1.00 93.94 175 SER A O 1
ATOM 1355 N N . PRO A 1 176 ? 22.844 6.162 -5.638 1.00 93.81 176 PRO A N 1
ATOM 1356 C CA . PRO A 1 176 ? 23.195 4.855 -5.074 1.00 93.81 176 PRO A CA 1
ATOM 1357 C C . PRO A 1 176 ? 23.253 4.815 -3.540 1.00 93.81 176 PRO A C 1
ATOM 1359 O O . PRO A 1 176 ? 22.793 3.855 -2.924 1.00 93.81 176 PRO A O 1
ATOM 1362 N N . ALA A 1 177 ? 23.781 5.872 -2.913 1.00 92.81 177 ALA A N 1
ATOM 1363 C CA . ALA A 1 177 ? 23.882 5.971 -1.457 1.00 92.81 177 ALA A CA 1
ATOM 1364 C C . ALA A 1 177 ? 22.502 6.054 -0.785 1.00 92.81 177 ALA A C 1
ATOM 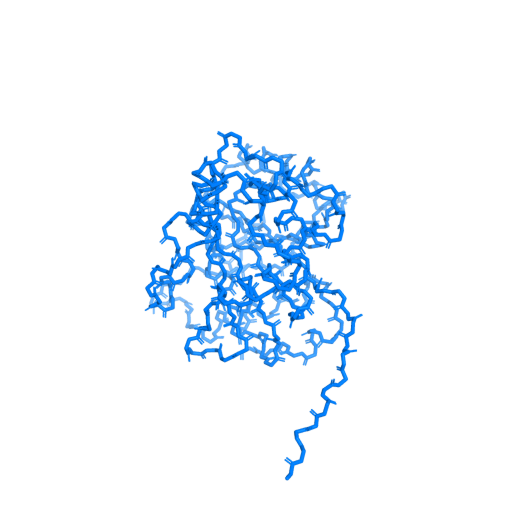1366 O O . ALA A 1 177 ? 22.272 5.414 0.241 1.00 92.81 177 ALA A O 1
ATOM 1367 N N . VAL A 1 178 ? 21.576 6.804 -1.390 1.00 91.62 178 VAL A N 1
ATOM 1368 C CA . VAL A 1 178 ? 20.194 6.930 -0.913 1.00 91.62 178 VAL A CA 1
ATOM 1369 C C . VAL A 1 178 ? 19.469 5.590 -1.034 1.00 91.62 178 VAL A C 1
ATOM 1371 O O . VAL A 1 178 ? 18.844 5.156 -0.069 1.00 91.62 178 VAL A O 1
ATOM 1374 N N . LEU A 1 179 ? 19.615 4.889 -2.161 1.00 94.25 179 LEU A N 1
ATOM 1375 C CA . LEU A 1 179 ? 19.017 3.565 -2.354 1.00 94.25 179 LEU A CA 1
ATOM 1376 C C . LEU A 1 179 ? 19.540 2.542 -1.340 1.00 94.25 179 LEU A C 1
ATOM 1378 O O . LEU A 1 179 ? 18.750 1.840 -0.713 1.00 94.25 179 LEU A O 1
ATOM 1382 N N . ALA A 1 180 ? 20.855 2.491 -1.119 1.00 92.25 180 ALA A N 1
ATOM 1383 C CA . ALA A 1 180 ? 21.445 1.592 -0.129 1.00 92.25 180 ALA A CA 1
ATOM 1384 C C . ALA A 1 180 ? 20.932 1.885 1.294 1.00 92.25 180 ALA A C 1
ATOM 1386 O O . ALA A 1 180 ? 20.576 0.968 2.036 1.00 92.25 180 ALA A O 1
ATOM 1387 N N . GLN A 1 181 ? 20.837 3.167 1.664 1.00 91.31 181 GLN A N 1
ATOM 1388 C CA . GLN A 1 181 ? 20.300 3.584 2.959 1.00 91.31 181 GLN A CA 1
ATOM 1389 C C . GLN A 1 181 ? 18.828 3.182 3.130 1.00 91.31 181 GLN A C 1
ATOM 1391 O O . GLN A 1 181 ? 18.448 2.674 4.186 1.00 91.31 181 GLN A O 1
ATOM 1396 N N . GLN A 1 182 ? 18.003 3.406 2.106 1.00 91.50 182 GLN A N 1
ATOM 1397 C CA . GLN A 1 182 ? 16.581 3.056 2.119 1.00 91.50 182 GLN A CA 1
ATOM 1398 C C . GLN A 1 182 ? 16.373 1.545 2.204 1.00 91.50 182 GLN A C 1
ATOM 1400 O O . GLN A 1 182 ? 15.564 1.083 3.009 1.00 91.50 182 GLN A O 1
ATOM 1405 N N . PHE A 1 183 ? 17.141 0.773 1.435 1.00 92.31 183 PHE A N 1
ATOM 1406 C CA . PHE A 1 183 ? 17.103 -0.682 1.486 1.00 92.31 183 PHE A CA 1
ATOM 1407 C C . PHE A 1 183 ? 17.419 -1.206 2.894 1.00 92.31 183 PHE A C 1
ATOM 1409 O O . PHE A 1 183 ? 16.657 -2.006 3.437 1.00 92.31 183 PHE A O 1
ATOM 1416 N N . GLU A 1 184 ? 18.479 -0.702 3.534 1.00 90.25 184 GLU A N 1
ATOM 1417 C CA . GLU A 1 184 ? 18.813 -1.093 4.908 1.00 90.25 184 GLU A CA 1
ATOM 1418 C C . GLU A 1 184 ? 17.742 -0.679 5.924 1.00 90.25 184 GLU A C 1
ATOM 1420 O O . GLU A 1 184 ? 17.465 -1.433 6.859 1.00 90.25 184 GLU A O 1
ATOM 1425 N N . ALA A 1 185 ? 17.118 0.489 5.755 1.00 86.81 185 ALA A N 1
ATOM 1426 C CA . ALA A 1 185 ? 16.018 0.919 6.614 1.00 86.81 185 ALA A CA 1
ATOM 1427 C C . ALA A 1 185 ? 14.815 -0.028 6.495 1.00 86.81 185 ALA A C 1
ATOM 1429 O O . ALA A 1 185 ? 14.319 -0.514 7.509 1.00 86.81 185 ALA A O 1
ATOM 1430 N N . MET A 1 186 ? 14.399 -0.353 5.269 1.00 87.81 186 MET A N 1
ATOM 1431 C CA . MET A 1 186 ? 13.298 -1.285 5.021 1.00 87.81 186 MET A CA 1
ATOM 1432 C C . MET A 1 186 ? 13.605 -2.694 5.520 1.00 87.81 186 MET A C 1
ATOM 1434 O O . MET A 1 186 ? 12.742 -3.317 6.118 1.00 87.81 186 MET A O 1
ATOM 1438 N N . ARG A 1 187 ? 14.828 -3.198 5.337 1.00 87.06 187 ARG A N 1
ATOM 1439 C CA . ARG A 1 187 ? 15.216 -4.542 5.794 1.00 87.06 187 ARG A CA 1
ATOM 1440 C C . ARG A 1 187 ? 15.144 -4.697 7.316 1.00 87.06 187 ARG A C 1
ATOM 1442 O O . ARG A 1 187 ? 14.940 -5.800 7.815 1.00 87.06 187 ARG A O 1
ATOM 1449 N N . ARG A 1 188 ? 15.339 -3.609 8.067 1.00 83.00 188 ARG A N 1
ATOM 1450 C CA . ARG A 1 188 ? 15.231 -3.617 9.536 1.00 83.00 188 ARG A CA 1
ATOM 1451 C C . ARG A 1 188 ? 13.788 -3.628 10.019 1.00 83.00 188 ARG A C 1
ATOM 1453 O O . ARG A 1 188 ? 13.531 -4.133 11.106 1.00 83.00 188 ARG A O 1
ATOM 1460 N N . THR A 1 189 ? 12.876 -3.049 9.246 1.00 76.38 189 THR A N 1
ATOM 1461 C CA . THR A 1 189 ? 11.497 -2.814 9.679 1.00 76.38 189 THR A CA 1
ATOM 1462 C C . THR A 1 189 ? 10.501 -3.784 9.053 1.00 76.38 189 THR A C 1
ATOM 1464 O O . THR A 1 189 ? 9.543 -4.195 9.701 1.00 76.38 189 THR A O 1
ATOM 1467 N N . LEU A 1 190 ? 10.732 -4.187 7.807 1.00 79.19 190 LEU A N 1
ATOM 1468 C CA . LEU A 1 190 ? 9.891 -5.100 7.052 1.00 79.19 190 LEU A CA 1
ATOM 1469 C C . LEU A 1 190 ? 10.494 -6.501 7.117 1.00 79.19 190 LEU A C 1
ATOM 1471 O O . LEU A 1 190 ? 11.641 -6.729 6.743 1.00 79.19 190 LEU A O 1
ATOM 1475 N N . ARG A 1 191 ? 9.690 -7.460 7.576 1.00 76.25 191 ARG A N 1
ATOM 1476 C CA . ARG A 1 191 ? 10.050 -8.887 7.601 1.00 76.25 191 ARG A CA 1
ATOM 1477 C C . ARG A 1 191 ? 9.632 -9.628 6.326 1.00 76.25 191 ARG A C 1
ATOM 1479 O O . ARG A 1 191 ? 9.701 -10.853 6.273 1.00 76.25 191 ARG A O 1
ATOM 1486 N N . SER A 1 192 ? 9.159 -8.900 5.318 1.00 78.75 192 SER A N 1
ATOM 1487 C CA . SER A 1 192 ? 8.621 -9.438 4.073 1.00 78.75 192 SER A CA 1
ATOM 1488 C C . SER A 1 192 ? 9.592 -9.299 2.905 1.00 78.75 192 SER A C 1
ATOM 1490 O O . SER A 1 192 ? 10.539 -8.515 2.931 1.00 78.75 192 SER A O 1
ATOM 1492 N N . THR A 1 193 ? 9.347 -10.081 1.852 1.00 85.12 193 THR A N 1
ATOM 1493 C CA . THR A 1 193 ? 10.044 -9.921 0.574 1.00 85.12 193 THR A CA 1
ATOM 1494 C C . THR A 1 193 ? 9.785 -8.524 0.012 1.00 85.12 193 THR A C 1
ATOM 1496 O O . THR A 1 193 ? 8.629 -8.103 -0.101 1.00 85.12 193 THR A O 1
ATOM 1499 N N . ILE A 1 194 ? 10.866 -7.835 -0.359 1.00 93.19 194 ILE A N 1
ATOM 1500 C CA . ILE A 1 194 ? 10.825 -6.517 -0.992 1.00 93.19 194 ILE A CA 1
ATOM 1501 C C . ILE A 1 194 ? 10.802 -6.706 -2.511 1.00 93.19 194 ILE A C 1
ATOM 1503 O O . ILE A 1 194 ? 11.728 -7.261 -3.104 1.00 93.19 194 ILE A O 1
ATOM 1507 N N . TYR A 1 195 ? 9.745 -6.226 -3.148 1.00 96.44 195 TYR A N 1
ATOM 1508 C CA . TYR A 1 195 ? 9.583 -6.178 -4.594 1.00 96.44 195 TYR A CA 1
ATOM 1509 C C . TYR A 1 195 ? 9.883 -4.765 -5.068 1.00 96.44 195 TYR A C 1
ATOM 1511 O O . TYR A 1 195 ? 9.476 -3.805 -4.428 1.00 96.44 195 TYR A O 1
ATOM 1519 N N . VAL A 1 196 ? 10.591 -4.616 -6.177 1.00 97.00 196 VAL A N 1
ATOM 1520 C CA . VAL A 1 196 ? 11.035 -3.313 -6.670 1.00 97.00 196 VAL A CA 1
ATOM 1521 C C . VAL A 1 196 ? 10.394 -3.025 -8.018 1.00 97.00 196 VAL A C 1
ATOM 1523 O O . VAL A 1 196 ? 10.550 -3.798 -8.970 1.00 97.00 196 VAL A O 1
ATOM 1526 N N . VAL A 1 197 ? 9.703 -1.889 -8.096 1.00 97.25 197 VAL A N 1
ATOM 1527 C CA . VAL A 1 197 ? 9.232 -1.291 -9.349 1.00 97.25 197 VAL A CA 1
ATOM 1528 C C . VAL A 1 197 ? 10.110 -0.086 -9.640 1.00 97.25 197 VAL A C 1
ATOM 1530 O O . VAL A 1 197 ? 10.240 0.808 -8.804 1.00 97.25 197 VAL A O 1
ATOM 1533 N N . TYR A 1 198 ? 10.701 -0.049 -10.830 1.00 96.44 198 TYR A N 1
ATOM 1534 C CA . TYR A 1 198 ? 11.509 1.083 -11.266 1.00 96.44 198 TYR A CA 1
ATOM 1535 C C . TYR A 1 198 ? 10.644 2.045 -12.078 1.00 96.44 198 TYR A C 1
ATOM 1537 O O . TYR A 1 198 ? 10.356 1.834 -13.254 1.00 96.44 198 TYR A O 1
ATOM 1545 N N . SER A 1 199 ? 10.138 3.053 -11.383 1.00 95.19 199 SER A N 1
ATOM 1546 C CA . SER A 1 199 ? 9.189 4.043 -11.874 1.00 95.19 199 SER A CA 1
ATOM 1547 C C . SER A 1 199 ? 9.897 5.180 -12.601 1.00 95.19 199 SER A C 1
ATOM 1549 O O . SER A 1 199 ? 11.040 5.507 -12.296 1.00 95.19 199 SER A O 1
ATOM 1551 N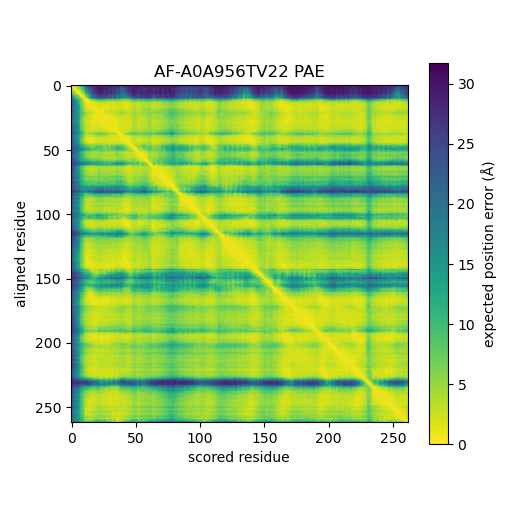 N . LYS A 1 200 ? 9.203 5.803 -13.556 1.00 92.62 200 LYS A N 1
ATOM 1552 C CA . LYS A 1 200 ? 9.728 6.834 -14.463 1.00 92.62 200 LYS A CA 1
ATOM 1553 C C . LYS A 1 200 ? 10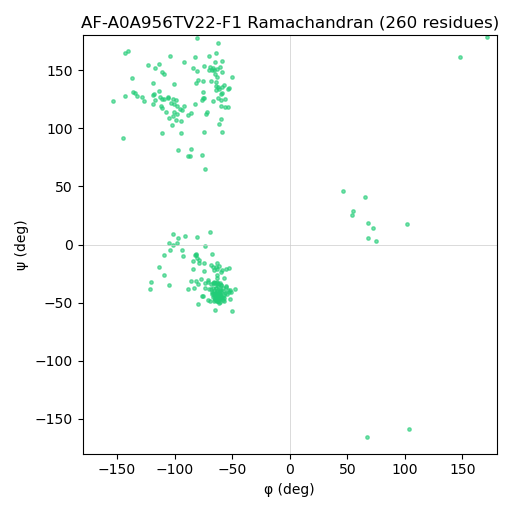.974 6.386 -15.233 1.00 92.62 200 LYS A C 1
ATOM 1555 O O . LYS A 1 200 ? 11.820 7.206 -15.579 1.00 92.62 200 LYS A O 1
ATOM 1560 N N . ALA A 1 201 ? 11.092 5.087 -15.486 1.00 91.56 201 ALA A N 1
ATOM 1561 C CA . ALA A 1 201 ? 12.223 4.499 -16.181 1.00 91.56 201 ALA A CA 1
ATOM 1562 C C . ALA A 1 201 ? 11.776 3.943 -17.533 1.00 91.56 201 ALA A C 1
ATOM 1564 O O . ALA A 1 201 ? 10.804 3.192 -17.621 1.00 91.56 201 ALA A O 1
ATOM 1565 N N . GLU A 1 202 ? 12.530 4.272 -18.578 1.00 87.25 202 GLU A N 1
ATOM 1566 C CA . GLU A 1 202 ? 12.362 3.662 -19.894 1.00 87.25 202 GLU A CA 1
ATOM 1567 C C . GLU A 1 202 ? 12.596 2.147 -19.835 1.00 87.25 202 GLU A C 1
ATOM 1569 O O . GLU A 1 202 ? 13.388 1.643 -19.029 1.00 87.25 202 GLU A O 1
ATOM 1574 N N . ALA A 1 203 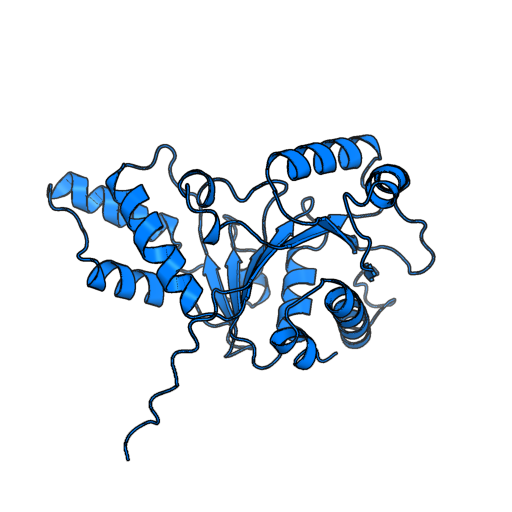? 11.968 1.400 -20.746 1.00 85.69 203 ALA A N 1
ATOM 1575 C CA . ALA A 1 203 ? 12.114 -0.057 -20.808 1.00 85.69 203 ALA A CA 1
ATOM 1576 C C . ALA A 1 203 ? 13.591 -0.496 -20.918 1.00 85.69 203 ALA A C 1
ATOM 1578 O O . ALA A 1 203 ? 14.010 -1.478 -20.292 1.00 85.69 203 ALA A O 1
ATOM 1579 N N . SER A 1 204 ? 14.397 0.274 -21.655 1.00 89.06 204 SER A N 1
ATOM 1580 C CA . SER A 1 204 ? 15.829 0.048 -21.882 1.00 89.06 204 SER A CA 1
ATOM 1581 C C . SER A 1 204 ? 16.741 0.517 -20.743 1.00 89.06 204 SER A C 1
ATOM 1583 O O . SER A 1 204 ? 17.918 0.160 -20.741 1.00 89.06 204 SER A O 1
ATOM 1585 N N . ALA A 1 205 ? 16.237 1.278 -19.763 1.00 90.81 205 ALA A N 1
ATOM 1586 C CA . ALA A 1 205 ? 17.064 1.837 -18.694 1.00 90.81 205 ALA A CA 1
ATOM 1587 C C . ALA A 1 205 ? 17.708 0.722 -17.846 1.00 90.81 205 ALA A C 1
ATOM 1589 O O . ALA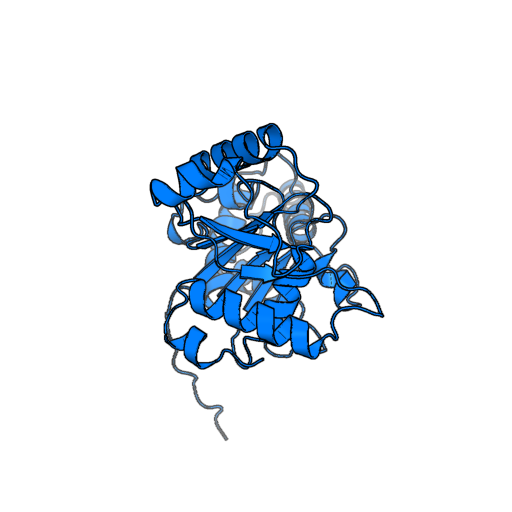 A 1 205 ? 17.016 -0.229 -17.480 1.00 90.81 205 ALA A O 1
ATOM 1590 N N . PRO A 1 206 ? 19.001 0.785 -17.495 1.00 93.31 206 PRO A N 1
ATOM 1591 C CA . PRO A 1 206 ? 19.601 -0.222 -16.624 1.00 93.31 206 PRO A CA 1
ATOM 1592 C C . PRO A 1 206 ? 18.972 -0.175 -15.224 1.00 93.31 206 PRO A C 1
ATOM 1594 O O . PRO A 1 206 ? 18.593 0.892 -14.744 1.00 93.31 206 PRO A O 1
ATOM 1597 N N . TRP A 1 207 ? 18.865 -1.331 -14.561 1.00 94.69 207 TRP A N 1
ATOM 1598 C CA . TRP A 1 207 ? 18.454 -1.375 -13.155 1.00 94.69 207 TRP A CA 1
ATOM 1599 C C . TRP A 1 207 ? 19.480 -0.654 -12.264 1.00 94.69 207 TRP A C 1
ATOM 1601 O O . TRP A 1 207 ? 20.667 -0.657 -12.602 1.00 94.69 207 TRP A O 1
ATOM 1611 N N . PRO A 1 208 ? 19.062 -0.078 -11.122 1.00 94.19 208 PRO A N 1
ATOM 1612 C CA . PRO A 1 208 ? 19.984 0.590 -10.211 1.00 94.19 208 PRO A CA 1
ATOM 1613 C C . PRO A 1 208 ? 21.061 -0.370 -9.693 1.00 94.19 208 PRO A C 1
AT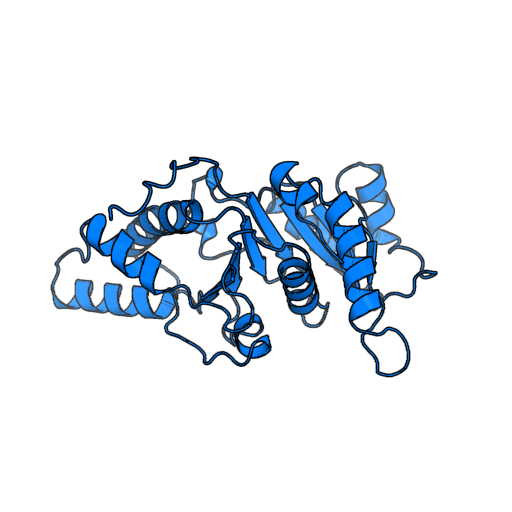OM 1615 O O . PRO A 1 208 ? 20.758 -1.353 -9.016 1.00 94.19 208 PRO A O 1
ATOM 1618 N N . GLU A 1 209 ? 22.330 -0.069 -9.981 1.00 92.94 209 GLU A N 1
ATOM 1619 C CA . GLU A 1 209 ? 23.464 -0.938 -9.635 1.00 92.94 209 GLU A CA 1
ATOM 1620 C C . GLU A 1 209 ? 23.542 -1.225 -8.128 1.00 92.94 209 GLU A C 1
ATOM 1622 O O . GLU A 1 209 ? 23.781 -2.363 -7.724 1.00 92.94 209 GLU A O 1
ATOM 1627 N N . ALA A 1 210 ? 23.216 -0.223 -7.303 1.00 94.69 210 ALA A N 1
ATOM 1628 C CA . ALA A 1 210 ? 23.170 -0.317 -5.842 1.00 94.69 210 ALA A CA 1
ATOM 1629 C C . ALA A 1 210 ? 22.253 -1.435 -5.312 1.00 94.69 210 ALA A C 1
ATOM 1631 O O . ALA A 1 210 ? 22.407 -1.873 -4.175 1.00 94.69 210 ALA A O 1
ATOM 1632 N N . LEU A 1 211 ? 21.295 -1.896 -6.122 1.00 95.50 211 LEU A N 1
ATOM 1633 C CA . LEU A 1 211 ? 20.309 -2.910 -5.750 1.00 95.50 211 LEU A CA 1
ATOM 1634 C C . LEU A 1 211 ? 20.613 -4.293 -6.339 1.00 95.50 211 LEU A C 1
ATOM 1636 O O . LEU A 1 211 ? 19.937 -5.267 -6.007 1.00 95.50 211 LEU A O 1
ATOM 1640 N N . MET A 1 212 ? 21.648 -4.412 -7.176 1.00 95.31 212 MET A N 1
ATOM 1641 C CA . MET A 1 212 ? 21.986 -5.667 -7.850 1.00 95.31 212 MET A CA 1
ATOM 1642 C C . MET A 1 212 ? 22.528 -6.725 -6.890 1.00 95.31 212 MET A C 1
ATOM 1644 O O . MET A 1 212 ? 22.214 -7.905 -7.040 1.00 95.31 212 MET A O 1
ATOM 1648 N N . GLU A 1 213 ? 23.336 -6.329 -5.908 1.00 94.31 213 GLU A N 1
ATOM 1649 C CA . GLU A 1 213 ? 23.863 -7.256 -4.904 1.00 94.31 213 GLU A CA 1
ATOM 1650 C C . GLU A 1 213 ? 22.767 -7.766 -3.949 1.00 94.31 213 GLU A C 1
ATOM 1652 O O . GLU A 1 213 ? 22.611 -8.988 -3.865 1.00 94.31 213 GLU A O 1
ATOM 1657 N N . PRO A 1 214 ? 21.909 -6.906 -3.358 1.00 94.38 214 PRO A N 1
ATOM 1658 C CA . PRO A 1 214 ? 20.715 -7.355 -2.639 1.00 94.38 214 PRO A CA 1
ATOM 1659 C C . PRO A 1 214 ? 19.804 -8.286 -3.452 1.00 94.38 214 PRO A C 1
ATOM 1661 O O . PRO A 1 214 ? 19.305 -9.285 -2.930 1.00 94.38 214 PRO A O 1
ATOM 1664 N N . MET A 1 215 ? 19.610 -7.997 -4.745 1.00 95.38 215 MET A N 1
ATOM 1665 C CA . MET A 1 215 ? 18.828 -8.850 -5.644 1.00 95.38 215 MET A CA 1
ATOM 1666 C C . MET A 1 215 ? 19.467 -10.238 -5.803 1.00 95.38 215 MET A C 1
ATOM 1668 O O . MET A 1 215 ? 18.785 -11.251 -5.666 1.00 95.38 215 MET A O 1
ATOM 1672 N N . ARG A 1 216 ? 20.780 -10.307 -6.067 1.00 95.12 216 ARG A N 1
ATOM 1673 C CA . ARG A 1 216 ? 21.515 -11.582 -6.201 1.00 95.12 216 ARG A CA 1
ATOM 1674 C C . ARG A 1 216 ? 21.521 -12.384 -4.903 1.00 95.12 216 ARG A C 1
ATOM 1676 O O . ARG A 1 216 ? 21.465 -13.608 -4.952 1.00 95.12 216 ARG A O 1
ATOM 1683 N N . ALA A 1 217 ? 21.547 -11.701 -3.761 1.00 93.44 217 ALA A N 1
ATOM 1684 C CA . ALA A 1 217 ? 21.423 -12.309 -2.442 1.00 93.44 217 ALA A CA 1
ATOM 1685 C C . ALA A 1 217 ? 19.989 -12.781 -2.115 1.00 93.44 217 ALA A C 1
ATOM 1687 O O . ALA A 1 217 ? 19.757 -13.315 -1.032 1.00 93.44 217 ALA A O 1
ATOM 1688 N N . GLY A 1 218 ? 19.018 -12.582 -3.017 1.00 92.38 218 GLY A N 1
ATOM 1689 C CA . GLY A 1 218 ? 17.621 -12.975 -2.823 1.00 92.38 218 GLY A CA 1
ATOM 1690 C C . GLY A 1 218 ? 16.860 -12.107 -1.818 1.00 92.38 218 GLY A C 1
ATOM 1691 O O . GLY A 1 218 ? 15.782 -12.493 -1.374 1.00 92.38 218 GLY A O 1
ATOM 1692 N N . GLN A 1 219 ? 17.407 -10.946 -1.448 1.00 92.19 219 GLN A N 1
ATOM 1693 C CA . GLN A 1 219 ? 16.818 -10.049 -0.449 1.00 92.19 219 GLN A CA 1
ATOM 1694 C C . GLN A 1 219 ? 15.747 -9.125 -1.042 1.00 92.19 219 GLN A C 1
ATOM 1696 O O . GLN A 1 219 ? 14.894 -8.621 -0.313 1.00 92.19 219 GLN A O 1
ATOM 1701 N N . LEU A 1 220 ? 15.779 -8.911 -2.358 1.00 95.06 220 LEU A N 1
ATOM 1702 C CA . LEU A 1 220 ? 14.747 -8.193 -3.100 1.00 95.06 220 LEU A CA 1
ATOM 1703 C C . LEU A 1 220 ? 14.526 -8.810 -4.483 1.00 95.06 220 LEU A C 1
ATOM 1705 O O . LEU A 1 220 ? 15.356 -9.581 -4.970 1.00 95.06 220 LEU A O 1
ATOM 1709 N N . ARG A 1 221 ? 13.417 -8.451 -5.134 1.00 96.25 221 ARG A N 1
ATOM 1710 C CA . ARG A 1 221 ? 13.084 -8.888 -6.498 1.00 96.25 221 ARG A CA 1
ATOM 1711 C C . ARG A 1 221 ? 12.638 -7.716 -7.359 1.00 96.25 221 ARG A C 1
ATOM 1713 O O . ARG A 1 221 ? 11.706 -7.010 -6.995 1.00 96.25 221 ARG A O 1
ATOM 1720 N N . PHE A 1 222 ? 13.243 -7.535 -8.528 1.00 96.56 222 PHE A N 1
ATOM 1721 C CA . PHE A 1 222 ? 12.729 -6.588 -9.520 1.00 96.56 222 PHE A CA 1
ATOM 1722 C C . PHE A 1 222 ? 11.496 -7.168 -10.217 1.00 96.56 222 PHE A C 1
ATOM 1724 O O . PHE A 1 222 ? 11.567 -8.265 -10.770 1.00 96.56 222 PHE A O 1
ATOM 1731 N N . ILE A 1 223 ? 10.382 -6.431 -10.218 1.00 96.44 223 ILE A N 1
ATOM 1732 C CA . ILE A 1 223 ? 9.122 -6.891 -10.828 1.00 96.44 223 ILE A CA 1
ATOM 1733 C C . ILE A 1 223 ? 8.763 -6.147 -12.113 1.00 96.44 223 ILE A C 1
ATOM 1735 O O . ILE A 1 223 ? 8.165 -6.730 -13.016 1.00 96.44 223 ILE A O 1
ATOM 1739 N N . GLY A 1 224 ? 9.220 -4.913 -12.293 1.00 95.12 224 GLY A N 1
ATOM 1740 C CA . GLY A 1 224 ? 9.052 -4.246 -13.579 1.00 95.12 224 GLY A CA 1
ATOM 1741 C C . GLY A 1 224 ? 9.435 -2.781 -13.573 1.00 95.12 224 GLY A C 1
ATOM 1742 O O . GLY A 1 224 ? 9.867 -2.235 -12.556 1.00 95.12 224 GLY A O 1
ATOM 1743 N N . LYS A 1 225 ? 9.317 -2.175 -14.750 1.00 94.62 225 LYS A N 1
ATOM 1744 C CA . LYS A 1 225 ? 9.602 -0.763 -14.978 1.00 94.62 225 LYS A CA 1
ATOM 1745 C C . LYS A 1 225 ? 8.333 -0.085 -15.452 1.00 94.62 225 LYS A C 1
ATOM 1747 O O . LYS A 1 225 ? 7.617 -0.653 -16.274 1.00 94.62 225 LYS A O 1
ATOM 1752 N N . LEU A 1 226 ? 8.083 1.112 -14.945 1.00 92.25 226 LEU A N 1
ATOM 1753 C CA . LEU A 1 226 ? 6.965 1.938 -15.378 1.00 92.25 226 LEU A CA 1
ATOM 1754 C C . LEU A 1 226 ? 7.525 3.234 -15.963 1.00 92.25 226 LEU A C 1
ATOM 1756 O O . LEU A 1 226 ? 8.233 3.941 -15.247 1.00 92.25 226 LEU A O 1
ATOM 1760 N N . PRO A 1 227 ? 7.248 3.552 -17.234 1.00 90.25 227 PRO A N 1
ATOM 1761 C CA . PRO A 1 227 ? 7.713 4.786 -17.852 1.00 90.25 227 PRO A CA 1
ATOM 1762 C C . PRO A 1 227 ? 6.979 6.011 -17.279 1.00 90.25 227 PRO A C 1
ATOM 1764 O O . PRO A 1 227 ? 5.933 5.869 -16.636 1.00 90.25 227 PRO A O 1
ATOM 1767 N N . PRO A 1 228 ? 7.523 7.226 -17.470 1.00 84.19 228 PRO A N 1
ATOM 1768 C CA . PRO A 1 228 ? 6.862 8.450 -17.034 1.00 84.19 228 PRO A CA 1
ATOM 1769 C C . PRO A 1 228 ? 5.524 8.654 -17.759 1.00 84.19 228 PRO A C 1
ATOM 1771 O O . PRO A 1 228 ? 5.376 8.357 -18.945 1.00 84.19 228 PRO A O 1
ATOM 1774 N N . VAL A 1 229 ? 4.545 9.193 -17.031 1.00 74.81 229 VAL A N 1
ATOM 1775 C CA . VAL A 1 229 ? 3.231 9.541 -17.581 1.00 74.81 229 VAL A CA 1
ATOM 1776 C C . VAL A 1 229 ? 3.307 10.943 -18.179 1.00 74.81 229 VAL A C 1
ATOM 1778 O O . VAL A 1 229 ? 2.934 11.910 -17.524 1.00 74.81 229 VAL A O 1
ATOM 1781 N N . ASP A 1 230 ? 3.797 11.049 -19.412 1.00 67.88 230 ASP A N 1
ATOM 1782 C CA . ASP A 1 230 ? 3.727 12.280 -20.207 1.00 67.88 230 ASP A CA 1
ATOM 1783 C C . ASP A 1 230 ? 2.880 12.073 -21.466 1.00 67.88 230 ASP A C 1
ATOM 1785 O O . ASP A 1 230 ? 2.777 10.962 -21.994 1.00 67.88 230 ASP A O 1
ATOM 1789 N N . LYS A 1 231 ? 2.264 13.167 -21.943 1.00 48.59 231 LYS A N 1
ATOM 1790 C CA . LYS A 1 231 ? 1.276 13.193 -23.043 1.00 48.59 231 LYS A CA 1
ATOM 1791 C C . LYS A 1 231 ? 1.740 12.515 -24.339 1.00 48.59 231 LYS A C 1
ATOM 1793 O O . LYS A 1 231 ? 0.886 12.133 -25.133 1.00 48.59 231 LYS A O 1
ATOM 1798 N N . ASP A 1 232 ? 3.047 12.341 -24.520 1.00 53.44 232 ASP A N 1
ATOM 1799 C CA . ASP A 1 232 ? 3.645 11.860 -25.762 1.00 53.44 232 ASP A CA 1
ATOM 1800 C C . ASP A 1 232 ? 4.215 10.433 -25.687 1.00 53.44 232 ASP A C 1
ATOM 1802 O O . ASP A 1 232 ? 4.605 9.904 -26.730 1.00 53.44 232 ASP A O 1
ATOM 1806 N N . HIS A 1 233 ? 4.307 9.790 -24.509 1.00 55.25 233 HIS A N 1
ATOM 1807 C CA . HIS A 1 233 ? 5.158 8.592 -24.377 1.00 55.25 233 HIS A CA 1
ATOM 1808 C C . HIS A 1 233 ? 4.467 7.292 -23.957 1.00 55.25 233 HIS A C 1
ATOM 1810 O O . HIS A 1 233 ? 4.843 6.264 -24.509 1.00 55.25 233 HIS A O 1
ATOM 1816 N N . VAL A 1 234 ? 3.406 7.282 -23.138 1.00 60.50 234 VAL A N 1
ATOM 1817 C CA . VAL A 1 234 ? 2.602 6.062 -22.892 1.00 60.50 234 VAL A CA 1
ATOM 1818 C C . VAL A 1 234 ? 1.167 6.433 -22.504 1.00 60.50 234 VAL A C 1
ATOM 1820 O O . VAL A 1 234 ? 0.940 7.158 -21.539 1.00 60.50 234 VAL A O 1
ATOM 1823 N N . GLY A 1 235 ? 0.172 5.925 -23.239 1.00 72.31 235 GLY A N 1
ATOM 1824 C CA . GLY A 1 235 ? -1.239 6.077 -22.864 1.00 72.31 235 GLY A CA 1
ATOM 1825 C C . GLY A 1 235 ? -1.598 5.262 -21.614 1.00 72.31 235 GLY A C 1
ATOM 1826 O O . GLY A 1 235 ? -1.012 4.210 -21.374 1.00 72.31 235 GLY A O 1
ATOM 1827 N N . LEU A 1 236 ? -2.605 5.698 -20.847 1.00 75.06 236 LEU A N 1
ATOM 1828 C CA . LEU A 1 236 ? -3.070 5.032 -19.611 1.00 75.06 236 LEU A CA 1
ATOM 1829 C C . LEU A 1 236 ? -3.276 3.512 -19.759 1.00 75.06 236 LEU A C 1
ATOM 1831 O O . LEU A 1 236 ? -2.906 2.759 -18.868 1.00 75.06 236 LEU A O 1
ATOM 1835 N N . SER A 1 237 ? -3.795 3.053 -20.901 1.00 80.00 237 SER A N 1
ATOM 1836 C CA . SER A 1 237 ? -3.992 1.621 -21.177 1.00 80.00 237 SER A CA 1
ATOM 1837 C C . SER A 1 237 ? -2.678 0.830 -21.231 1.00 80.00 237 SER A C 1
ATOM 1839 O O . SER A 1 237 ? -2.589 -0.257 -20.667 1.00 80.00 237 SER A O 1
ATOM 1841 N N . ALA A 1 238 ? -1.632 1.381 -21.846 1.00 83.19 238 ALA A N 1
ATOM 1842 C CA . ALA A 1 238 ? -0.327 0.726 -21.891 1.00 83.19 238 ALA A CA 1
ATOM 1843 C C . ALA A 1 238 ? 0.359 0.742 -20.513 1.00 83.19 238 ALA A C 1
ATOM 1845 O O . ALA A 1 238 ? 1.043 -0.213 -20.150 1.00 83.19 238 ALA A O 1
ATOM 1846 N N . LEU A 1 239 ? 0.123 1.783 -19.708 1.00 83.69 239 LEU A N 1
ATOM 1847 C CA . LEU A 1 239 ? 0.600 1.826 -18.327 1.00 83.69 239 LEU A CA 1
ATOM 1848 C C . LEU A 1 239 ? -0.102 0.782 -17.443 1.00 83.69 239 LEU A C 1
ATOM 1850 O O . LEU A 1 239 ? 0.572 0.123 -16.652 1.00 83.69 239 LEU A O 1
ATOM 1854 N N . ASN A 1 240 ? -1.415 0.584 -17.607 1.00 84.62 240 ASN A N 1
ATOM 1855 C CA . ASN A 1 240 ? -2.140 -0.486 -16.920 1.00 84.62 240 ASN A CA 1
ATOM 1856 C C . ASN A 1 240 ? -1.599 -1.867 -17.296 1.00 84.62 240 ASN A C 1
ATOM 1858 O O . ASN A 1 240 ? -1.399 -2.700 -16.418 1.00 84.62 240 ASN A O 1
ATOM 1862 N N . GLN A 1 241 ? -1.308 -2.103 -18.578 1.00 89.56 241 GLN A N 1
ATOM 1863 C CA . GLN A 1 241 ? -0.740 -3.375 -19.019 1.00 89.56 241 GLN A CA 1
ATOM 1864 C C . GLN A 1 241 ? 0.611 -3.652 -18.344 1.00 89.56 241 GLN A C 1
ATOM 1866 O O . GLN A 1 241 ? 0.816 -4.729 -17.785 1.00 89.56 241 GLN A O 1
ATOM 1871 N N . LEU A 1 242 ? 1.509 -2.663 -18.316 1.00 90.25 242 LEU A N 1
ATOM 1872 C CA . LEU A 1 242 ? 2.802 -2.789 -17.636 1.00 90.25 242 LEU A CA 1
ATOM 1873 C C . LEU A 1 242 ? 2.649 -2.973 -16.119 1.00 90.25 242 LEU A C 1
ATOM 1875 O O . LEU A 1 242 ? 3.394 -3.741 -15.506 1.00 90.25 242 LEU A O 1
ATOM 1879 N N . ALA A 1 243 ? 1.680 -2.298 -15.498 1.00 88.81 243 ALA A N 1
ATOM 1880 C CA . ALA A 1 243 ? 1.368 -2.500 -14.088 1.00 88.81 243 ALA A CA 1
ATOM 1881 C C . ALA A 1 243 ? 0.854 -3.922 -13.829 1.00 88.81 243 ALA A C 1
ATOM 1883 O O . ALA A 1 243 ? 1.341 -4.583 -12.915 1.00 88.81 243 ALA A O 1
ATOM 1884 N N . CYS A 1 244 ? -0.037 -4.434 -14.676 1.00 90.88 244 CYS A N 1
ATOM 1885 C CA . CYS A 1 244 ? -0.528 -5.806 -14.612 1.00 90.88 244 CYS A CA 1
ATOM 1886 C C . CYS A 1 244 ? 0.624 -6.822 -14.692 1.00 90.88 244 CYS A C 1
ATOM 1888 O O . CYS A 1 244 ? 0.695 -7.745 -13.880 1.00 90.88 244 CYS A O 1
ATOM 1890 N N . GLU A 1 245 ? 1.590 -6.617 -15.592 1.00 92.19 245 GLU A N 1
ATOM 1891 C CA . GLU A 1 245 ? 2.802 -7.445 -15.679 1.00 92.19 245 GLU A CA 1
ATOM 1892 C C . GLU A 1 245 ? 3.667 -7.392 -14.410 1.00 92.19 245 GLU A C 1
ATOM 1894 O O . GLU A 1 245 ? 4.264 -8.402 -14.024 1.00 92.19 245 GLU A O 1
ATOM 1899 N N . CYS A 1 246 ? 3.747 -6.232 -13.748 1.00 93.38 246 CYS A N 1
ATOM 1900 C CA . CYS A 1 246 ? 4.413 -6.113 -12.450 1.00 93.38 246 CYS A CA 1
ATOM 1901 C C . CYS A 1 246 ? 3.670 -6.927 -11.379 1.00 93.38 246 CYS A C 1
ATOM 1903 O O . CYS A 1 246 ? 4.302 -7.638 -10.598 1.00 93.38 246 CYS A O 1
ATOM 1905 N N . LEU A 1 247 ? 2.337 -6.850 -11.357 1.00 91.25 247 LEU A N 1
ATOM 1906 C CA . LEU A 1 247 ? 1.489 -7.509 -10.359 1.00 91.25 247 LEU A CA 1
ATOM 1907 C C . LEU A 1 247 ? 1.497 -9.035 -10.489 1.00 91.25 247 LEU A C 1
ATOM 1909 O O . LEU A 1 247 ? 1.516 -9.723 -9.469 1.00 91.25 247 LEU A O 1
ATOM 1913 N N . TYR A 1 248 ? 1.607 -9.580 -11.705 1.00 92.06 248 TYR A N 1
ATOM 1914 C CA . TYR A 1 248 ? 1.809 -11.023 -11.899 1.00 92.06 248 TYR A CA 1
ATOM 1915 C C . TYR A 1 248 ? 3.090 -11.552 -11.234 1.00 92.06 248 TYR A C 1
ATOM 1917 O O . TYR A 1 248 ? 3.165 -12.731 -10.894 1.00 92.06 248 TYR A O 1
ATOM 1925 N N . LYS A 1 249 ? 4.092 -10.694 -11.004 1.00 94.38 249 LYS A N 1
ATOM 1926 C CA . LYS A 1 249 ? 5.370 -11.054 -10.361 1.00 94.38 249 LYS A CA 1
ATOM 1927 C C . LYS A 1 249 ? 5.418 -10.722 -8.865 1.00 94.38 249 LYS A C 1
ATOM 1929 O O . LYS A 1 249 ? 6.450 -10.932 -8.232 1.00 94.38 249 LYS A O 1
ATOM 1934 N N . LEU A 1 250 ? 4.334 -10.187 -8.298 1.00 90.25 250 LEU A N 1
ATOM 1935 C CA . LEU A 1 250 ? 4.247 -9.773 -6.891 1.00 90.25 250 LEU A CA 1
ATOM 1936 C C . LEU A 1 250 ? 3.979 -10.952 -5.924 1.00 90.25 250 LEU A C 1
ATOM 1938 O O . LEU A 1 250 ? 3.773 -10.741 -4.729 1.00 90.25 250 LEU A O 1
ATOM 1942 N N . ASP A 1 251 ? 3.988 -12.196 -6.421 1.00 89.38 251 ASP A N 1
ATOM 1943 C CA . ASP A 1 251 ? 3.657 -13.419 -5.670 1.00 89.38 251 ASP A CA 1
ATOM 1944 C C . ASP A 1 251 ? 2.366 -13.269 -4.838 1.00 89.38 251 ASP A C 1
ATOM 1946 O O . ASP A 1 251 ? 2.326 -13.593 -3.641 1.00 89.38 251 ASP A O 1
ATOM 1950 N N . LEU A 1 252 ? 1.325 -12.710 -5.465 1.00 89.31 252 LEU A N 1
ATOM 1951 C CA . LEU A 1 252 ? -0.019 -12.629 -4.894 1.00 89.31 252 LEU A CA 1
ATOM 1952 C C . LEU A 1 252 ? -0.635 -14.040 -4.764 1.00 89.31 252 LEU A C 1
ATOM 1954 O O . LEU A 1 252 ? -0.313 -14.917 -5.568 1.00 89.31 252 LEU A O 1
ATOM 1958 N N . PRO A 1 253 ? -1.540 -14.271 -3.793 1.00 89.75 253 PRO A N 1
ATOM 1959 C CA . PRO A 1 253 ? -2.377 -15.465 -3.754 1.00 89.75 253 PRO A CA 1
ATOM 1960 C C . PRO A 1 253 ? -3.067 -15.710 -5.095 1.00 89.75 253 PRO A C 1
ATOM 1962 O O . PRO A 1 253 ? -3.480 -14.763 -5.770 1.00 89.75 253 PRO A O 1
ATOM 1965 N N . PHE A 1 254 ? -3.211 -16.983 -5.460 1.00 86.94 254 PHE A N 1
ATOM 1966 C CA . PHE A 1 254 ? -3.773 -17.401 -6.743 1.00 86.94 254 PHE A CA 1
ATOM 1967 C C . PHE A 1 254 ? -5.154 -16.775 -6.999 1.00 86.94 254 PHE A C 1
ATOM 1969 O O . PHE A 1 254 ? -5.426 -16.274 -8.085 1.00 86.94 254 PHE A O 1
ATOM 1976 N N . GLU A 1 255 ? -5.986 -16.682 -5.960 1.00 88.75 255 GLU A N 1
ATOM 1977 C CA . GLU A 1 255 ? -7.328 -16.101 -6.026 1.00 88.75 255 GLU A CA 1
ATOM 1978 C C . GLU A 1 255 ? -7.342 -14.613 -6.393 1.00 88.75 255 GLU A C 1
ATOM 1980 O O . GLU A 1 255 ? -8.360 -14.135 -6.900 1.00 88.75 255 GLU A O 1
ATOM 1985 N N . LEU A 1 256 ? -6.257 -13.886 -6.103 1.00 88.06 256 LEU A N 1
ATOM 1986 C CA . LEU A 1 256 ? -6.071 -12.490 -6.503 1.00 88.06 256 LEU A CA 1
ATOM 1987 C C . LEU A 1 256 ? -5.424 -12.395 -7.888 1.00 88.06 256 LEU A C 1
ATOM 1989 O O . LEU A 1 256 ? -5.812 -11.543 -8.682 1.00 88.06 256 LEU A O 1
ATOM 1993 N N . GLN A 1 257 ? -4.472 -13.280 -8.202 1.00 87.38 257 GLN A N 1
ATOM 1994 C CA . GLN A 1 257 ? -3.821 -13.313 -9.518 1.00 87.38 257 GLN A CA 1
ATOM 1995 C C . GLN A 1 257 ? -4.813 -13.577 -10.655 1.00 87.38 257 GLN A C 1
ATOM 1997 O O . GLN A 1 257 ? -4.733 -12.919 -11.690 1.00 87.38 257 GLN A O 1
ATOM 2002 N N . ASP A 1 258 ? -5.782 -14.471 -10.443 1.00 87.06 258 ASP A N 1
ATOM 2003 C CA . ASP A 1 258 ? -6.830 -14.802 -11.421 1.00 87.06 258 ASP A CA 1
ATOM 2004 C C . ASP A 1 258 ? -7.749 -13.617 -11.770 1.00 87.06 258 ASP A C 1
ATOM 2006 O O . ASP A 1 258 ? -8.472 -13.660 -12.767 1.00 87.06 258 ASP A O 1
ATOM 2010 N N . ARG A 1 259 ? -7.735 -12.552 -10.958 1.00 88.44 259 ARG A N 1
ATOM 2011 C CA . ARG A 1 259 ? -8.567 -11.351 -11.138 1.00 88.44 259 ARG A CA 1
ATOM 2012 C C . ARG A 1 259 ? -7.812 -10.172 -11.745 1.00 88.44 259 ARG A C 1
ATOM 2014 O O . ARG A 1 259 ? -8.414 -9.120 -11.945 1.00 88.44 259 ARG A O 1
ATOM 2021 N N . LEU A 1 260 ? -6.520 -10.331 -12.032 1.00 86.19 260 LEU A N 1
ATOM 2022 C CA . LEU A 1 260 ? -5.726 -9.299 -12.692 1.00 86.19 260 LEU A CA 1
ATOM 2023 C C . LEU A 1 260 ? -6.217 -9.093 -14.130 1.00 86.19 260 LEU A C 1
ATOM 2025 O O . LEU A 1 260 ? -6.250 -10.037 -14.922 1.00 86.19 260 LEU A O 1
ATOM 2029 N N . GLN A 1 261 ? -6.582 -7.855 -14.463 1.00 83.06 261 GLN A N 1
ATOM 2030 C CA . GLN A 1 261 ? -6.984 -7.446 -15.808 1.00 83.06 261 GLN A CA 1
ATOM 2031 C C . GLN A 1 261 ? -6.309 -6.123 -16.205 1.00 83.06 261 GLN A C 1
ATOM 2033 O O . GLN A 1 261 ? -6.345 -5.180 -15.417 1.00 83.06 261 GLN A O 1
ATOM 2038 N N . PRO A 1 262 ? -5.679 -6.032 -17.390 1.00 71.62 262 PRO A N 1
ATOM 2039 C CA . PRO A 1 262 ? -5.067 -4.792 -17.874 1.00 71.62 262 PRO A CA 1
ATOM 2040 C C . PRO A 1 262 ? -6.098 -3.697 -18.207 1.00 71.62 262 PRO A C 1
ATOM 2042 O O . PRO A 1 262 ? -7.250 -4.039 -18.552 1.00 71.62 262 PRO A O 1
#

Foldseek 3Di:
DDDPPPPLPQDQAAEEEEEEAPPLCLLVLVVLLLVFQAPFQEEEEAADQVSVNCVVLVHPDDQALQNVLVVQVVVCVVPVDLRDDLVRLQVVLLVQWDASPVHNRYTYHYHHDHDPPDDPSSLVSLQSRVSSSSSVGNYYYYSDYQAFNPPSVVSHPDPSPANQFYEYRAEPPDDLVNVLVSLVRNVVHHPHEYEYEYEQDDQPHDDRPSCVVCVVVSNYHYQYYAHDPDPPDDDPVRNSVRSLSSVCVRPDPPVSNVSGDD

pLDDT: mean 82.41, std 13.2, range [31.64, 97.25]

Radius of gyration: 19.21 Å; Cα contacts (8 Å, |Δi|>4): 434; chains: 1; bounding box: 61×33×59 Å

Solvent-accessible surface area (backbone atoms only — not comparable to full-atom values): 14788 Å² total; per-residue (Å²): 134,81,78,81,80,73,78,84,70,88,52,80,38,47,32,36,33,34,21,31,60,90,89,32,46,46,61,58,52,54,48,42,50,60,66,19,38,50,96,42,39,32,37,37,36,28,57,43,79,82,31,64,61,48,46,74,71,73,43,76,90,67,77,22,53,26,57,53,53,49,56,46,52,55,47,30,73,75,66,76,48,87,87,59,58,71,68,53,37,50,55,54,49,65,65,47,48,43,68,38,90,95,37,90,46,32,27,39,36,44,35,36,74,68,70,82,84,68,54,71,68,58,46,50,49,49,63,56,25,50,63,59,50,46,51,78,21,58,32,36,39,31,56,38,62,68,54,59,69,73,64,70,53,76,67,44,96,47,73,88,76,48,48,63,33,32,38,39,28,38,42,84,86,62,49,55,70,57,52,46,52,50,51,55,50,30,61,75,59,44,93,36,61,36,33,34,35,36,23,61,26,57,92,84,54,80,76,66,70,64,49,49,62,47,36,74,71,66,61,32,41,82,40,42,59,38,58,54,89,44,100,89,76,51,55,73,67,59,50,31,39,46,45,39,56,24,52,74,60,62,76,58,59,66,84,56,55,78,34,58,42,97

Secondary structure (DSSP, 8-state):
-PPP------PPPEEEEEEESTTSSHHHHHHHHHHHBTT--EEEEE--SS-HHHHHTT------HHHHHHHHHHHHHHH------HHHHHHHHHHS-EEETTEEEEEEEE-----SSPPHHHHHHHHHHHHHHHTT-SEEEEEPPSSS-TTTGGG---GGGS-SEEEEEE-TTS-HHHHHHHHHHHHHH--SEEEEEEET--TTSPPPGGGHHHHHTTSEEEEEEE----TTT--HHHHHHHHHHHHHTS---HHHHTTB--

Nearest PDB structures (foldseek):
  3sjd-assembly1_B  TM=4.100E-01  e=3.424E-03  Saccharomyces cerevisiae S288C
  1m7g-assembly1_B  TM=2.860E-01  e=2.286E-02  Penicillium chrysogenum
  3hly-assembly2_B  TM=3.162E-01  e=7.060E-02  Synechococcus elongatus PCC 6301
  7kto-assembly1_C  TM=3.509E-01  e=1.527E-01  Campylobacter jejuni subsp. jejuni NCTC 11168 = ATCC 700819
  7kpe-assembly3_E  TM=2.810E-01  e=1.204E-01  Campylobacter jejuni subsp. jejuni NCTC 11168 = ATCC 700819

Sequence (262 aa):
MAKPKSREKTTSPLLLHITGTSGSGKSTFARLLFETLIHTSILAVDPSREGFLALSYGMPTSTTLADMLNRFAERLEKTGVPILSGESVDWVFNDLPVAIGSRADTDVLSLGVFPKPLSLDVQQTVRYGLPRLFSHYELVVWDGPMGAPEPVFSFMDDETLMPQRAVWIVTPDESPAVLAQQFEAMRRTLRSTIYVVYSKAEASAPWPEALMEPMRAGQLRFIGKLPPVDKDHVGLSALNQLACECLYKLDLPFELQDRLQP